Protein AF-A0A2S2PJC3-F1 (afdb_monomer_lite)

Organism: Schizaphis graminum (NCBI:txid13262)

InterPro domains:
  IPR001293 Zinc finger, TRAF-type [PF02176] (47-97)
  IPR001293 Zinc finger, TRAF-type [PS50145] (47-85)
  IPR013083 Zinc finger, RING/FYVE/PHD-type [G3DSA:3.30.40.10] (42-104)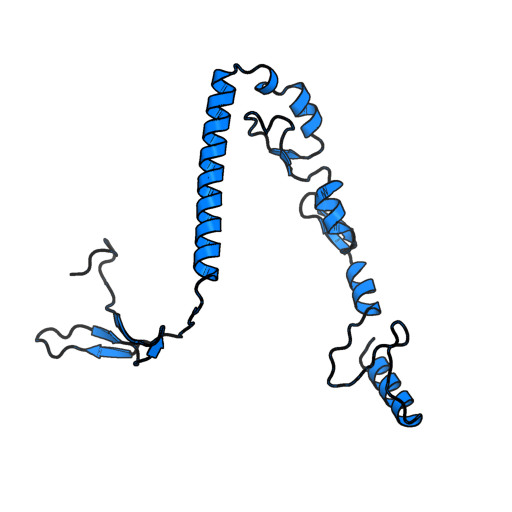
  IPR039338 Zinc finger TRAF-type-containing protein 1 [PTHR23059] (1-190)
  IPR060594 Zinc finger TRAF-type-containing protein 1, C-terminal domain [PF28124] (139-190)

Structure (mmCIF, N/CA/C/O backbone):
data_AF-A0A2S2PJC3-F1
#
_entry.id   AF-A0A2S2PJC3-F1
#
loop_
_atom_site.group_PDB
_atom_site.id
_atom_site.type_symbol
_atom_site.label_atom_id
_atom_site.label_alt_id
_atom_site.label_comp_id
_atom_site.label_asym_id
_atom_site.label_entity_id
_atom_site.label_seq_id
_atom_site.pdbx_PDB_ins_code
_atom_site.Cartn_x
_atom_site.Cartn_y
_atom_site.Cartn_z
_atom_site.occupancy
_atom_site.B_iso_or_equiv
_atom_site.auth_seq_id
_atom_site.auth_comp_id
_atom_site.auth_asym_id
_atom_site.auth_atom_id
_atom_site.pdbx_PDB_model_num
ATOM 1 N N . MET A 1 1 ? 23.950 -21.410 -7.018 1.00 67.88 1 MET A N 1
ATOM 2 C CA . MET A 1 1 ? 25.015 -21.964 -7.884 1.00 67.88 1 MET A CA 1
ATOM 3 C C . MET A 1 1 ? 25.939 -20.819 -8.247 1.00 67.88 1 MET A C 1
ATOM 5 O O . MET A 1 1 ? 25.459 -19.832 -8.789 1.00 67.88 1 MET A O 1
ATOM 9 N N . CYS A 1 2 ? 27.216 -20.896 -7.876 1.00 69.06 2 CYS A N 1
ATOM 10 C CA . CYS A 1 2 ? 28.196 -19.878 -8.258 1.00 69.06 2 CYS A CA 1
ATOM 11 C C . CYS A 1 2 ? 28.581 -20.015 -9.745 1.00 69.06 2 CYS A C 1
ATOM 13 O O . CYS A 1 2 ? 28.283 -21.034 -10.373 1.00 69.06 2 CYS A O 1
ATOM 15 N N . ALA A 1 3 ? 29.278 -19.015 -10.293 1.00 76.50 3 ALA A N 1
ATOM 16 C CA . ALA A 1 3 ? 29.714 -19.006 -11.693 1.00 76.50 3 ALA A CA 1
ATOM 17 C C . ALA A 1 3 ? 30.594 -20.218 -12.067 1.00 76.50 3 ALA A C 1
ATOM 19 O O . ALA A 1 3 ? 30.453 -20.758 -13.161 1.00 76.50 3 ALA A O 1
ATOM 20 N N . GLY A 1 4 ? 31.446 -20.687 -11.146 1.00 78.75 4 GLY A N 1
ATOM 21 C CA . GLY A 1 4 ? 32.280 -21.876 -11.351 1.00 78.75 4 GLY A CA 1
ATOM 22 C C . GLY A 1 4 ? 31.455 -23.159 -11.482 1.00 78.75 4 GLY A C 1
ATOM 23 O O . GLY A 1 4 ? 31.580 -23.871 -12.474 1.00 78.75 4 GLY A O 1
ATOM 24 N N . CYS A 1 5 ? 30.543 -23.422 -10.537 1.00 76.88 5 CYS A N 1
ATOM 25 C CA . CYS A 1 5 ? 29.642 -24.579 -10.610 1.00 76.88 5 CYS A CA 1
ATOM 26 C C . CYS A 1 5 ? 28.749 -24.541 -11.862 1.00 76.88 5 CYS A C 1
ATOM 28 O O . CYS A 1 5 ? 28.471 -25.585 -12.443 1.00 76.88 5 CYS A O 1
ATOM 30 N N . PHE A 1 6 ? 28.327 -23.346 -12.292 1.00 80.25 6 PHE A N 1
ATOM 31 C CA . PHE A 1 6 ? 27.556 -23.159 -13.522 1.00 80.25 6 PHE A CA 1
ATOM 32 C C . PHE A 1 6 ? 28.374 -23.520 -14.769 1.00 80.25 6 PHE A C 1
ATOM 34 O O . PHE A 1 6 ? 27.900 -24.273 -15.616 1.00 80.25 6 PHE A O 1
ATOM 41 N N . ALA A 1 7 ? 29.622 -23.051 -14.860 1.00 83.69 7 ALA A N 1
ATOM 42 C CA . ALA A 1 7 ? 30.514 -23.378 -15.970 1.00 83.69 7 ALA A CA 1
ATOM 43 C C . ALA A 1 7 ? 30.841 -24.879 -16.036 1.00 83.69 7 ALA A C 1
ATOM 45 O O . ALA A 1 7 ? 30.822 -25.453 -17.122 1.00 83.69 7 ALA A O 1
ATOM 46 N N . HIS A 1 8 ? 31.082 -25.522 -14.888 1.00 84.38 8 HIS A N 1
ATOM 47 C CA . HIS A 1 8 ? 31.310 -26.968 -14.823 1.00 84.38 8 HIS A CA 1
ATOM 48 C C . HIS A 1 8 ? 30.100 -27.771 -15.300 1.00 84.38 8 HIS A C 1
ATOM 50 O O . HIS A 1 8 ? 30.267 -28.705 -16.076 1.00 84.38 8 HIS A O 1
ATOM 56 N N . LEU A 1 9 ? 28.891 -27.389 -14.883 1.00 84.12 9 LEU A N 1
ATOM 57 C CA . LEU A 1 9 ? 27.666 -28.079 -15.279 1.00 84.12 9 LEU A CA 1
ATOM 58 C C . LEU A 1 9 ? 27.396 -27.949 -16.786 1.00 84.12 9 LEU A C 1
ATOM 60 O O . LEU A 1 9 ? 27.055 -28.933 -17.436 1.00 84.12 9 LEU A O 1
ATOM 64 N N . LEU A 1 10 ? 27.611 -26.760 -17.362 1.00 86.50 10 LEU A N 1
ATOM 65 C CA . LEU A 1 10 ? 27.523 -26.562 -18.813 1.00 86.50 10 LEU A CA 1
ATOM 66 C C . LEU A 1 10 ? 28.595 -27.354 -19.579 1.00 86.50 10 LEU A C 1
ATOM 68 O O . LEU A 1 10 ? 28.328 -27.855 -20.670 1.00 86.50 10 LEU A O 1
ATOM 72 N N . ALA A 1 11 ? 29.808 -27.455 -19.031 1.00 87.06 11 ALA A N 1
ATOM 73 C CA . ALA A 1 11 ? 30.896 -28.204 -19.650 1.00 87.06 11 ALA A CA 1
ATOM 74 C C . ALA A 1 11 ? 30.649 -29.722 -19.624 1.00 87.06 11 ALA A C 1
ATOM 76 O O . ALA A 1 11 ? 30.858 -30.368 -20.646 1.00 87.06 11 ALA A O 1
ATOM 77 N N . ASP A 1 12 ? 30.174 -30.282 -18.504 1.00 87.44 12 ASP A N 1
ATOM 78 C CA . ASP A 1 12 ? 29.858 -31.716 -18.388 1.00 87.44 12 ASP A CA 1
ATOM 79 C C . ASP A 1 12 ? 28.725 -32.120 -19.342 1.00 87.44 12 ASP A C 1
ATOM 81 O O . ASP A 1 12 ? 28.866 -33.093 -20.078 1.00 87.44 12 ASP A O 1
ATOM 85 N N . ALA A 1 13 ? 27.660 -31.317 -19.430 1.00 86.50 13 ALA A N 1
ATOM 86 C CA . ALA A 1 13 ? 26.574 -31.549 -20.384 1.00 86.50 13 ALA A CA 1
ATOM 87 C C . ALA A 1 13 ? 27.074 -31.541 -21.841 1.00 86.50 13 ALA A C 1
ATOM 89 O O . ALA A 1 13 ? 26.749 -32.431 -22.623 1.00 86.50 13 ALA A O 1
ATOM 90 N N . ARG A 1 14 ? 27.966 -30.600 -22.184 1.00 86.81 14 ARG A N 1
ATOM 91 C CA . ARG A 1 14 ? 28.590 -30.538 -23.514 1.00 86.81 14 ARG A CA 1
ATOM 92 C C . ARG A 1 14 ? 29.482 -31.745 -23.815 1.00 86.81 14 ARG A C 1
ATOM 94 O O . ARG A 1 14 ? 29.535 -32.169 -24.963 1.00 86.81 14 ARG A O 1
ATOM 101 N N . LEU A 1 15 ? 30.190 -32.287 -22.822 1.00 90.38 15 LEU A N 1
ATOM 102 C CA . LEU A 1 15 ? 30.996 -33.505 -22.989 1.00 90.38 15 LEU A CA 1
ATOM 103 C C . LEU A 1 15 ? 30.130 -34.753 -23.214 1.00 90.38 15 LEU A C 1
ATOM 105 O O . LEU A 1 15 ? 30.602 -35.708 -23.825 1.00 90.38 15 LEU A O 1
ATOM 109 N N . ARG A 1 16 ? 28.884 -34.741 -22.728 1.00 89.81 16 ARG A N 1
ATOM 110 C CA . ARG A 1 16 ? 27.904 -35.828 -22.874 1.00 89.81 16 ARG A CA 1
ATOM 111 C C . ARG A 1 16 ? 26.980 -35.672 -24.083 1.00 89.81 16 ARG A C 1
ATOM 113 O O . ARG A 1 16 ? 26.174 -36.561 -24.317 1.00 89.81 16 ARG A O 1
ATOM 120 N N . ASP A 1 17 ? 27.107 -34.576 -24.831 1.00 88.00 17 ASP A N 1
ATOM 121 C CA . ASP A 1 17 ? 26.184 -34.190 -25.908 1.00 88.00 17 ASP A CA 1
ATOM 122 C C . ASP A 1 17 ? 24.716 -34.085 -25.435 1.00 88.00 17 ASP A C 1
ATOM 124 O O . ASP A 1 17 ? 23.769 -34.407 -26.148 1.00 88.00 17 ASP A O 1
ATOM 128 N N . GLU A 1 18 ? 24.527 -33.628 -24.194 1.00 88.00 18 GLU A N 1
ATOM 129 C CA . GLU A 1 18 ? 23.224 -33.462 -23.548 1.00 88.00 18 GLU A CA 1
ATOM 130 C C . GLU A 1 18 ? 22.952 -31.990 -23.207 1.00 88.00 18 GLU A C 1
ATOM 132 O O . GLU A 1 18 ? 23.858 -31.156 -23.099 1.00 88.00 18 GLU A O 1
ATOM 137 N N . MET A 1 19 ? 21.677 -31.656 -22.988 1.00 83.12 19 MET A N 1
ATOM 138 C CA . MET A 1 19 ? 21.310 -30.361 -22.420 1.00 83.12 19 MET A CA 1
ATOM 139 C C . MET A 1 19 ? 21.607 -30.332 -20.920 1.00 83.12 19 MET A C 1
ATOM 141 O O . MET A 1 19 ? 21.246 -31.235 -20.165 1.00 83.12 19 MET A O 1
ATOM 145 N N . ALA A 1 20 ? 22.249 -29.256 -20.473 1.00 86.19 20 ALA A N 1
ATOM 146 C CA . ALA A 1 20 ? 22.489 -29.013 -19.060 1.00 86.19 20 ALA A CA 1
ATOM 147 C C . ALA A 1 20 ? 21.157 -28.845 -18.322 1.00 86.19 20 ALA A C 1
ATOM 149 O O . ALA A 1 20 ? 20.364 -27.980 -18.678 1.00 86.19 20 ALA A O 1
ATOM 150 N N . THR A 1 21 ? 20.930 -29.619 -17.262 1.00 84.00 21 THR A N 1
ATOM 151 C CA . THR A 1 21 ? 19.718 -29.519 -16.438 1.00 84.00 21 THR A CA 1
ATOM 152 C C . THR A 1 21 ? 20.062 -29.248 -14.979 1.00 84.00 21 THR A C 1
ATOM 154 O O . THR A 1 21 ? 21.130 -29.603 -14.476 1.00 84.00 21 THR A O 1
ATOM 157 N N . CYS A 1 22 ? 19.158 -28.579 -14.263 1.00 75.50 22 CYS A N 1
ATOM 158 C CA . CYS A 1 22 ? 19.323 -28.346 -12.834 1.00 75.50 22 CYS A CA 1
ATOM 159 C C . CYS A 1 22 ? 19.285 -29.675 -12.057 1.00 75.50 22 CYS A C 1
ATOM 161 O O . CYS A 1 22 ? 18.273 -30.371 -12.130 1.00 75.50 22 CYS A O 1
ATOM 163 N N . PRO A 1 23 ? 20.276 -29.993 -11.201 1.00 76.62 23 PRO A N 1
ATOM 164 C CA . PRO A 1 23 ? 20.268 -31.238 -10.427 1.00 76.62 23 PRO A CA 1
ATOM 165 C C . PRO A 1 23 ? 19.072 -31.366 -9.472 1.00 76.62 23 PRO A C 1
ATOM 167 O O . PRO A 1 23 ? 18.711 -32.470 -9.078 1.00 76.62 23 PRO A O 1
ATOM 170 N N . ASN A 1 24 ? 18.455 -30.240 -9.091 1.00 73.81 24 ASN A N 1
ATOM 171 C CA . ASN A 1 24 ? 17.352 -30.216 -8.134 1.00 73.81 24 ASN A CA 1
ATOM 172 C C . ASN A 1 24 ? 15.962 -30.195 -8.793 1.00 73.81 24 ASN A C 1
ATOM 174 O O . ASN A 1 24 ? 15.062 -30.875 -8.316 1.00 73.81 24 ASN A O 1
ATOM 178 N N . CYS A 1 25 ? 15.755 -29.410 -9.857 1.00 73.62 25 CYS A N 1
ATOM 179 C CA . CYS A 1 25 ? 14.439 -29.284 -10.510 1.00 73.62 25 CYS A CA 1
ATOM 180 C C . CYS A 1 25 ? 14.387 -29.802 -11.954 1.00 73.62 25 CYS A C 1
ATOM 182 O O . CYS A 1 25 ? 13.319 -29.766 -12.554 1.00 73.62 25 CYS A O 1
ATOM 184 N N . ARG A 1 26 ? 15.511 -30.278 -12.508 1.00 79.69 26 ARG A N 1
ATOM 185 C CA . ARG A 1 26 ? 15.659 -30.824 -13.871 1.00 79.69 26 ARG A CA 1
ATOM 186 C C . ARG A 1 26 ? 15.255 -29.891 -15.019 1.00 79.69 26 ARG A C 1
ATOM 188 O O . ARG A 1 26 ? 15.141 -30.339 -16.149 1.00 79.69 26 ARG A O 1
ATOM 195 N N . VAL A 1 27 ? 15.078 -28.600 -14.744 1.00 79.50 27 VAL A N 1
ATOM 196 C CA . VAL A 1 27 ? 14.842 -27.572 -15.767 1.00 79.50 27 VAL A CA 1
ATOM 197 C C . VAL A 1 27 ? 16.130 -27.303 -16.541 1.00 79.50 27 VAL A C 1
ATOM 199 O O . VAL A 1 27 ? 17.207 -27.283 -15.935 1.00 79.50 27 VAL A O 1
ATOM 202 N N . ASP A 1 28 ? 16.001 -27.062 -17.843 1.00 82.56 28 ASP A N 1
ATOM 203 C CA . ASP A 1 28 ? 17.108 -26.727 -18.735 1.00 82.56 28 ASP A CA 1
ATOM 204 C C . ASP A 1 28 ? 17.854 -25.466 -18.286 1.00 82.56 28 ASP A C 1
ATOM 206 O O . ASP A 1 28 ? 17.271 -24.462 -17.864 1.00 82.56 28 ASP A O 1
ATOM 210 N N . ILE A 1 29 ? 19.176 -25.527 -18.391 1.00 79.19 29 ILE A N 1
ATOM 211 C CA . ILE A 1 29 ? 20.108 -24.474 -18.028 1.00 79.19 29 ILE A CA 1
ATOM 212 C C . ILE A 1 29 ? 20.896 -24.082 -19.274 1.00 79.19 29 ILE A C 1
ATOM 214 O O . ILE A 1 29 ? 21.728 -24.842 -19.760 1.00 79.19 29 ILE A O 1
ATOM 218 N N . ALA A 1 30 ? 20.702 -22.855 -19.750 1.00 77.62 30 ALA A N 1
ATOM 219 C CA . ALA A 1 30 ? 21.539 -22.258 -20.785 1.00 77.62 30 ALA A CA 1
ATOM 220 C C . ALA A 1 30 ? 22.093 -20.896 -20.346 1.00 77.62 30 ALA A C 1
ATOM 222 O O . ALA A 1 30 ? 21.549 -20.224 -19.471 1.00 77.62 30 ALA A O 1
ATOM 223 N N . LYS A 1 31 ? 23.193 -20.468 -20.979 1.00 72.75 31 LYS A N 1
ATOM 224 C CA . LYS A 1 31 ? 23.878 -19.193 -20.682 1.00 72.75 31 LYS A CA 1
ATOM 225 C C . LYS A 1 31 ? 22.986 -17.963 -20.913 1.00 72.75 31 LYS A C 1
ATOM 227 O O . LYS A 1 31 ? 23.209 -16.922 -20.308 1.00 72.75 31 LYS A O 1
ATOM 232 N N . ASN A 1 32 ? 22.018 -18.084 -21.815 1.00 74.44 32 ASN A N 1
ATOM 233 C CA . ASN A 1 32 ? 21.101 -17.032 -22.255 1.00 74.44 32 ASN A CA 1
ATOM 234 C C . ASN A 1 32 ? 19.699 -17.130 -21.626 1.00 74.44 32 ASN A C 1
ATOM 236 O O . ASN A 1 32 ? 18.897 -16.221 -21.811 1.00 74.44 32 ASN A O 1
ATOM 240 N N . THR A 1 33 ? 19.396 -18.191 -20.879 1.00 69.50 33 THR A N 1
ATOM 241 C CA . THR A 1 33 ? 18.133 -18.337 -20.144 1.00 69.50 33 THR A CA 1
ATOM 242 C C . THR A 1 33 ? 18.350 -18.042 -18.669 1.00 69.50 33 THR A C 1
ATOM 244 O O . THR A 1 33 ? 19.220 -18.636 -18.034 1.00 69.50 33 THR A O 1
ATOM 247 N N . ALA A 1 34 ? 17.538 -17.151 -18.100 1.00 59.34 34 ALA A N 1
ATOM 248 C CA . ALA A 1 34 ? 17.539 -16.893 -16.667 1.00 59.34 34 ALA A CA 1
ATOM 249 C C . ALA A 1 34 ? 17.084 -18.153 -15.912 1.00 59.34 34 ALA A C 1
ATOM 251 O O . ALA A 1 34 ? 15.904 -18.493 -15.887 1.00 59.34 34 ALA A O 1
ATOM 252 N N . THR A 1 35 ? 18.023 -18.867 -15.296 1.00 65.75 35 THR A N 1
ATOM 253 C CA . THR A 1 35 ? 17.716 -20.060 -14.503 1.00 65.75 35 THR A CA 1
ATOM 254 C C . THR A 1 35 ? 17.504 -19.682 -13.048 1.00 65.75 35 THR A C 1
ATOM 256 O O . THR A 1 35 ? 18.424 -19.204 -12.378 1.00 65.75 35 THR A O 1
ATOM 259 N N . ARG A 1 36 ? 16.290 -19.928 -12.551 1.00 69.75 36 ARG A N 1
ATOM 260 C CA . ARG A 1 36 ? 15.904 -19.703 -11.158 1.00 69.75 36 ARG A CA 1
ATOM 261 C C . ARG A 1 36 ? 16.777 -20.540 -10.220 1.00 69.75 36 ARG A C 1
ATOM 263 O O . ARG A 1 36 ? 16.769 -21.770 -10.270 1.00 69.75 36 ARG A O 1
ATOM 270 N N . ASN A 1 37 ? 17.554 -19.887 -9.361 1.00 74.06 37 ASN A N 1
ATOM 271 C CA . ASN A 1 37 ? 18.501 -20.575 -8.494 1.00 74.06 37 ASN A CA 1
ATOM 272 C C . ASN A 1 37 ? 17.869 -20.926 -7.147 1.00 74.06 37 ASN A C 1
ATOM 274 O O . ASN A 1 37 ? 18.088 -20.231 -6.161 1.00 74.06 37 ASN A O 1
ATOM 278 N N . LEU A 1 38 ? 17.104 -22.019 -7.097 1.00 75.50 38 LEU A N 1
ATOM 279 C CA . LEU A 1 38 ? 16.330 -22.370 -5.901 1.00 75.50 38 LEU A CA 1
ATOM 280 C C . LEU A 1 38 ? 17.191 -22.532 -4.636 1.00 75.50 38 LEU A C 1
ATOM 282 O O . LEU A 1 38 ? 16.743 -22.194 -3.548 1.00 75.50 38 LEU A O 1
ATOM 286 N N . ALA A 1 39 ? 18.431 -23.013 -4.761 1.00 77.19 39 ALA A N 1
ATOM 287 C CA . ALA A 1 39 ? 19.349 -23.109 -3.625 1.00 77.19 39 ALA A CA 1
ATOM 288 C C . ALA A 1 39 ? 19.736 -21.725 -3.077 1.00 77.19 39 ALA A C 1
ATOM 290 O O . ALA A 1 39 ? 19.748 -21.526 -1.866 1.00 77.19 39 ALA A O 1
ATOM 291 N N . VAL A 1 40 ? 20.015 -20.762 -3.965 1.00 81.75 40 VAL A N 1
ATOM 292 C CA . VAL A 1 40 ? 20.291 -19.372 -3.565 1.00 81.75 40 VAL A CA 1
ATOM 293 C C . VAL A 1 40 ? 19.036 -18.729 -2.991 1.00 81.75 40 VAL A C 1
ATOM 295 O O . VAL A 1 40 ? 19.128 -18.076 -1.965 1.00 81.75 40 VAL A O 1
ATOM 298 N N . GLU A 1 41 ? 17.865 -18.943 -3.588 1.00 85.12 41 GLU A N 1
ATOM 299 C CA . GLU A 1 41 ? 16.609 -18.415 -3.047 1.00 85.12 41 GLU A CA 1
ATOM 300 C C . GLU A 1 41 ? 16.308 -18.950 -1.650 1.00 85.12 41 GLU A C 1
ATOM 302 O O . GLU A 1 41 ? 15.962 -18.164 -0.776 1.00 85.12 41 GLU A O 1
ATOM 307 N N . LYS A 1 42 ? 16.487 -20.258 -1.416 1.00 86.31 42 LYS A N 1
ATOM 308 C CA . LYS A 1 42 ? 16.318 -20.861 -0.088 1.00 86.31 42 LYS A CA 1
ATOM 309 C C . LYS A 1 42 ? 17.283 -20.249 0.925 1.00 86.31 42 LYS A C 1
ATOM 311 O O . LYS A 1 42 ? 16.827 -19.769 1.956 1.00 86.31 42 LYS A O 1
ATOM 316 N N . ALA A 1 43 ? 18.570 -20.165 0.588 1.00 87.69 43 ALA A N 1
ATOM 317 C CA . ALA A 1 43 ? 19.565 -19.539 1.457 1.00 87.69 43 ALA A CA 1
ATOM 318 C C . ALA A 1 43 ? 19.232 -18.064 1.743 1.00 87.69 43 ALA A C 1
ATOM 320 O O . ALA A 1 43 ? 19.269 -17.632 2.888 1.00 87.69 43 ALA A O 1
ATOM 321 N N . VAL A 1 44 ? 18.837 -17.295 0.721 1.00 89.69 44 VAL A N 1
ATOM 322 C CA . VAL A 1 44 ? 18.407 -15.896 0.876 1.00 89.69 44 VAL A CA 1
ATOM 323 C C . VAL A 1 44 ? 17.154 -15.792 1.745 1.00 89.69 44 VAL A C 1
ATOM 325 O O . VAL A 1 44 ? 17.028 -14.843 2.511 1.00 89.69 44 VAL A O 1
ATOM 328 N N . SER A 1 45 ? 16.236 -16.752 1.649 1.00 92.00 45 SER A N 1
ATOM 329 C CA . SER A 1 45 ? 15.002 -16.778 2.439 1.00 92.00 45 SER A CA 1
ATOM 330 C C . SER A 1 45 ? 15.238 -17.061 3.928 1.00 92.00 45 SER A C 1
ATOM 332 O O . SER A 1 45 ? 14.422 -16.662 4.756 1.00 92.00 45 SER A O 1
ATOM 334 N N . GLU A 1 46 ? 16.357 -17.705 4.262 1.00 93.25 46 GLU A N 1
ATOM 335 C CA . GLU A 1 46 ? 16.792 -17.996 5.633 1.00 93.25 46 GLU A CA 1
ATOM 336 C C . GLU A 1 46 ? 17.622 -16.861 6.246 1.00 93.25 46 GLU A C 1
ATOM 338 O O . GLU A 1 46 ? 17.845 -16.856 7.456 1.00 93.25 46 GLU A O 1
ATOM 343 N N . LEU A 1 47 ? 18.064 -15.886 5.439 1.00 94.00 47 LEU A N 1
ATOM 344 C CA . LEU A 1 47 ? 18.818 -14.744 5.948 1.00 94.00 47 LEU A CA 1
ATOM 345 C C . LEU A 1 47 ? 17.990 -13.962 6.977 1.00 94.00 47 LEU A C 1
ATOM 347 O O . LEU A 1 47 ? 16.780 -13.783 6.779 1.00 94.00 47 LEU A O 1
ATOM 351 N N . PRO A 1 48 ? 18.638 -13.460 8.041 1.00 95.31 48 PRO A N 1
ATOM 352 C CA . PRO A 1 48 ? 17.969 -12.642 9.035 1.00 95.31 48 PRO A CA 1
ATOM 353 C C . PRO A 1 48 ? 17.526 -11.307 8.429 1.00 95.31 48 PRO A C 1
ATOM 355 O O . PRO A 1 48 ? 18.151 -10.751 7.518 1.00 95.31 48 PRO A O 1
ATOM 358 N N . SER A 1 49 ? 16.405 -10.814 8.934 1.00 95.00 49 SER A N 1
ATOM 359 C CA . SER A 1 49 ? 15.874 -9.483 8.682 1.00 95.00 49 SER A CA 1
ATOM 360 C C . SER A 1 49 ? 15.130 -9.013 9.925 1.00 95.00 49 SER A C 1
ATOM 362 O O . SER A 1 49 ? 14.477 -9.804 10.607 1.00 95.00 49 SER A O 1
ATOM 364 N N . GLU A 1 50 ? 15.229 -7.726 10.223 1.00 96.62 50 GLU A N 1
ATOM 365 C CA . GLU A 1 50 ? 14.602 -7.136 11.401 1.00 96.62 50 GLU A CA 1
ATOM 366 C C . GLU A 1 50 ? 13.102 -6.917 11.184 1.00 96.62 50 GLU A C 1
ATOM 368 O O . GLU A 1 50 ? 12.666 -6.507 10.107 1.00 96.62 50 GLU A O 1
ATOM 373 N N . CYS A 1 51 ? 12.316 -7.184 12.225 1.00 96.12 51 CYS A N 1
ATOM 374 C CA . CYS A 1 51 ? 10.904 -6.828 12.285 1.00 96.12 51 CYS A CA 1
ATOM 375 C C . CYS A 1 51 ? 10.725 -5.329 12.498 1.00 96.12 51 CYS A C 1
ATOM 377 O O . CYS A 1 51 ? 11.251 -4.767 13.458 1.00 96.12 51 CYS A O 1
ATOM 379 N N . GLN A 1 52 ? 9.888 -4.705 11.667 1.00 94.62 52 GLN A N 1
ATOM 380 C CA . GLN A 1 52 ? 9.636 -3.261 11.720 1.00 94.62 52 GLN A CA 1
ATOM 381 C C . GLN A 1 52 ? 8.952 -2.777 13.014 1.00 94.62 52 GLN A C 1
ATOM 383 O O . GLN A 1 52 ? 8.947 -1.581 13.290 1.00 94.62 52 GLN A O 1
ATOM 388 N N . PHE A 1 53 ? 8.356 -3.684 13.800 1.00 94.62 53 PHE A N 1
ATOM 389 C CA . PHE A 1 53 ? 7.615 -3.335 15.019 1.00 94.62 53 PHE A CA 1
ATOM 390 C C . PHE A 1 53 ? 8.391 -3.630 16.304 1.00 94.62 53 PHE A C 1
ATOM 392 O O . PHE A 1 53 ? 8.391 -2.814 17.216 1.00 94.62 53 PHE A O 1
ATOM 399 N N . CYS A 1 54 ? 9.042 -4.796 16.397 1.00 94.38 54 CYS A N 1
ATOM 400 C CA . CYS A 1 54 ? 9.733 -5.226 17.619 1.00 94.38 54 CYS A CA 1
ATOM 401 C C . CYS A 1 54 ? 11.265 -5.209 17.513 1.00 94.38 54 CYS A C 1
ATOM 403 O O . CYS A 1 54 ? 11.928 -5.559 18.488 1.00 94.38 54 CYS A O 1
ATOM 405 N N . ALA A 1 55 ? 11.816 -4.859 16.342 1.00 94.75 55 ALA A N 1
ATOM 406 C CA . ALA A 1 55 ? 13.251 -4.810 16.041 1.00 94.75 55 ALA A CA 1
ATOM 407 C C . ALA A 1 55 ? 14.025 -6.122 16.303 1.00 94.75 55 ALA A C 1
ATOM 409 O O . ALA A 1 55 ? 15.249 -6.123 16.388 1.00 94.75 55 ALA A O 1
ATOM 410 N N . LYS A 1 56 ? 13.326 -7.258 16.437 1.00 95.25 56 LYS A N 1
ATOM 411 C CA . LYS A 1 56 ? 13.947 -8.587 16.554 1.00 95.25 56 LYS A CA 1
ATOM 412 C C . LYS A 1 56 ? 14.215 -9.171 15.171 1.00 95.25 56 LYS A C 1
ATOM 414 O O . LYS A 1 56 ? 13.445 -8.933 14.238 1.00 95.25 56 LYS A O 1
ATOM 419 N N . GLU A 1 57 ? 15.272 -9.965 15.059 1.00 96.88 57 GLU A N 1
ATOM 420 C CA . GLU A 1 57 ? 15.639 -10.645 13.818 1.00 96.88 57 GLU A CA 1
ATOM 421 C C . GLU A 1 57 ? 14.806 -11.910 13.591 1.00 96.88 57 GLU A C 1
ATOM 423 O O . GLU A 1 57 ? 14.655 -12.751 14.480 1.00 96.88 57 GLU A O 1
ATOM 428 N N . PHE A 1 58 ? 14.309 -12.066 12.365 1.00 95.62 58 PHE A N 1
ATOM 429 C CA . PHE A 1 58 ? 13.625 -13.266 11.895 1.00 95.62 58 PHE A CA 1
ATOM 430 C C . PHE A 1 58 ? 14.138 -13.668 10.510 1.00 95.62 58 PHE A C 1
ATOM 432 O O . PHE A 1 58 ? 14.513 -12.802 9.715 1.00 95.62 58 PHE A O 1
ATOM 439 N N . PRO A 1 59 ? 14.108 -14.966 10.166 1.00 96.19 59 PRO A N 1
ATOM 440 C CA . PRO A 1 59 ? 14.303 -15.409 8.791 1.00 96.19 59 PRO A CA 1
ATOM 441 C C . PRO A 1 59 ? 13.302 -14.729 7.850 1.00 96.19 59 PRO A C 1
ATOM 443 O O . PRO A 1 59 ? 12.099 -14.704 8.140 1.00 96.19 59 PRO A O 1
ATOM 446 N N . ARG A 1 60 ? 13.770 -14.210 6.709 1.00 94.69 60 ARG A N 1
ATOM 447 C CA . ARG A 1 60 ? 12.931 -13.479 5.735 1.00 94.69 60 ARG A CA 1
ATOM 448 C C . ARG A 1 60 ? 11.661 -14.227 5.332 1.00 94.69 60 ARG A C 1
ATOM 450 O O . ARG A 1 60 ? 10.614 -13.605 5.179 1.00 94.69 60 ARG A O 1
ATOM 457 N N . ASN A 1 61 ? 11.732 -15.547 5.181 1.00 93.94 61 ASN A N 1
ATOM 458 C CA . ASN A 1 61 ? 10.575 -16.384 4.845 1.00 93.94 61 ASN A CA 1
ATOM 459 C C . ASN A 1 61 ? 9.476 -16.407 5.926 1.00 93.94 61 ASN A C 1
ATOM 461 O O . ASN A 1 61 ? 8.316 -16.641 5.601 1.00 93.94 61 ASN A O 1
ATOM 465 N N . THR A 1 62 ? 9.818 -16.157 7.190 1.00 95.75 62 THR A N 1
ATOM 466 C CA . THR A 1 62 ? 8.874 -16.132 8.322 1.00 95.75 62 THR A CA 1
ATOM 467 C C . THR A 1 62 ? 8.520 -14.723 8.778 1.00 95.75 62 THR A C 1
ATOM 469 O O . THR A 1 62 ? 7.498 -14.541 9.440 1.00 95.75 62 THR A O 1
ATOM 472 N N . LEU A 1 63 ? 9.325 -13.723 8.406 1.00 95.75 63 LEU A N 1
ATOM 473 C CA . LEU A 1 63 ? 9.183 -12.351 8.882 1.00 95.75 63 LEU A CA 1
ATOM 474 C C . LEU A 1 63 ? 7.791 -11.776 8.592 1.00 95.75 63 LEU A C 1
ATOM 476 O O . LEU A 1 63 ? 7.153 -11.228 9.486 1.00 95.75 63 LEU A O 1
ATOM 480 N N . GLN A 1 64 ? 7.275 -11.979 7.378 1.00 94.12 64 GLN A N 1
ATOM 481 C CA . GLN A 1 64 ? 5.940 -11.501 7.009 1.00 94.12 64 GLN A CA 1
ATOM 482 C C . GLN A 1 64 ? 4.844 -12.106 7.901 1.00 94.12 64 GLN A C 1
ATOM 484 O O . GLN A 1 64 ? 3.943 -11.400 8.352 1.00 94.12 64 GLN A O 1
ATOM 489 N N . HIS A 1 65 ? 4.924 -13.409 8.182 1.00 95.56 65 HIS A N 1
ATOM 490 C CA . HIS A 1 65 ? 3.969 -14.075 9.065 1.00 95.56 65 HIS A CA 1
ATOM 491 C C . HIS A 1 65 ? 4.081 -13.549 10.501 1.00 95.56 65 HIS A C 1
ATOM 493 O O . HIS A 1 65 ? 3.063 -13.282 11.143 1.00 95.56 65 HIS A O 1
ATOM 499 N N . HIS A 1 66 ? 5.308 -13.338 10.985 1.00 96.00 66 HIS A N 1
ATOM 500 C CA . HIS A 1 66 ? 5.542 -12.730 12.288 1.00 96.00 66 HIS A CA 1
ATOM 501 C C . HIS A 1 66 ? 4.890 -11.345 12.388 1.00 96.00 66 HIS A C 1
ATOM 503 O O . HIS A 1 66 ? 4.078 -11.120 13.283 1.00 96.00 66 HIS A O 1
ATOM 509 N N . GLU A 1 67 ? 5.193 -10.441 11.458 1.00 95.00 67 GLU A N 1
ATOM 510 C CA . GLU A 1 67 ? 4.690 -9.064 11.454 1.00 95.00 67 GLU A CA 1
ATOM 511 C C . GLU A 1 67 ? 3.159 -8.982 11.401 1.00 95.00 67 GLU A C 1
ATOM 513 O O . GLU A 1 67 ? 2.557 -8.128 12.054 1.00 95.00 67 GLU A O 1
ATOM 518 N N . GLN A 1 68 ? 2.515 -9.890 10.664 1.00 93.50 68 GLN A N 1
ATOM 519 C CA . GLN A 1 68 ? 1.062 -9.885 10.494 1.00 93.50 68 GLN A CA 1
ATOM 520 C C . GLN A 1 68 ? 0.305 -10.543 11.655 1.00 93.50 68 GLN A C 1
ATOM 522 O O . GLN A 1 68 ? -0.771 -10.065 12.021 1.00 93.50 68 GLN A O 1
ATOM 527 N N . GLN A 1 69 ? 0.832 -11.636 12.215 1.00 93.12 69 GLN A N 1
ATOM 528 C CA . GLN A 1 69 ? 0.064 -12.529 13.096 1.00 93.12 69 GLN A CA 1
ATOM 529 C C . GLN A 1 69 ? 0.658 -12.676 14.502 1.00 93.12 69 GLN A C 1
ATOM 531 O O . GLN A 1 69 ? -0.094 -12.767 15.468 1.00 93.12 69 GLN A O 1
A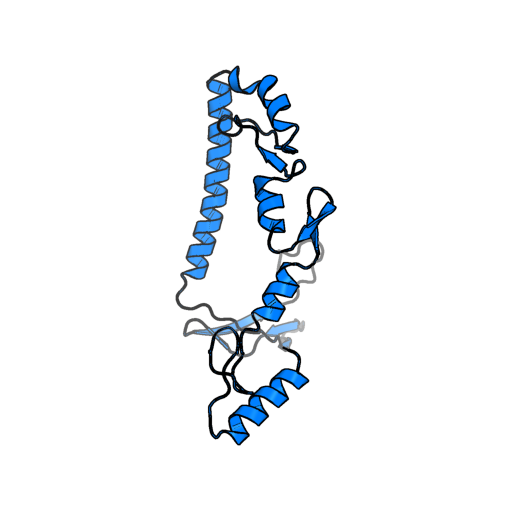TOM 536 N N . LEU A 1 70 ? 1.987 -12.705 14.640 1.00 94.75 70 LEU A N 1
ATOM 537 C CA . LEU A 1 70 ? 2.644 -13.139 15.885 1.00 94.75 70 LEU A CA 1
ATOM 538 C C . LEU A 1 70 ? 3.289 -11.999 16.678 1.00 94.75 70 LEU A C 1
ATOM 540 O O . LEU A 1 70 ? 3.553 -12.147 17.869 1.00 94.75 70 LEU A O 1
ATOM 544 N N . CYS A 1 71 ? 3.597 -10.878 16.032 1.00 94.75 71 CYS A N 1
ATOM 545 C CA . CYS A 1 71 ? 4.305 -9.779 16.665 1.00 94.75 71 CYS A CA 1
ATOM 546 C C . CYS A 1 71 ? 3.435 -9.099 17.732 1.00 94.75 71 CYS A C 1
ATOM 548 O O . CYS A 1 71 ? 2.348 -8.607 17.437 1.00 94.75 71 CYS A O 1
ATOM 550 N N . ALA A 1 72 ? 3.935 -9.038 18.970 1.00 93.94 72 ALA A N 1
ATOM 551 C CA . ALA A 1 72 ? 3.249 -8.389 20.091 1.00 93.94 72 ALA A CA 1
ATOM 552 C C . ALA A 1 72 ? 3.189 -6.856 19.955 1.00 93.94 72 ALA A C 1
ATOM 554 O O . ALA A 1 72 ? 2.246 -6.236 20.446 1.00 93.94 72 ALA A O 1
ATOM 555 N N . GLU A 1 73 ? 4.161 -6.272 19.250 1.00 94.44 73 GLU A N 1
ATOM 556 C CA . GLU A 1 73 ? 4.264 -4.830 18.987 1.00 94.44 73 GLU A CA 1
ATOM 557 C C . GLU A 1 73 ? 3.526 -4.402 17.711 1.00 94.44 73 GLU A C 1
ATOM 559 O O . GLU A 1 73 ? 3.473 -3.214 17.395 1.00 94.44 73 GLU A O 1
ATOM 564 N N . ARG A 1 74 ? 2.939 -5.341 16.947 1.00 94.75 74 ARG A N 1
ATOM 565 C CA . ARG A 1 74 ? 2.194 -4.958 15.740 1.00 94.75 74 ARG A CA 1
ATOM 566 C C . ARG A 1 74 ? 1.003 -4.073 16.131 1.00 94.75 74 ARG A C 1
ATOM 568 O O . ARG A 1 74 ? 0.284 -4.407 17.078 1.00 94.75 74 ARG A O 1
ATOM 575 N N . PRO A 1 75 ? 0.731 -2.998 15.380 1.00 94.00 75 PRO A N 1
ATOM 576 C CA . PRO A 1 75 ? -0.407 -2.137 15.643 1.00 94.00 75 PRO A CA 1
ATOM 577 C C . PRO A 1 75 ? -1.712 -2.825 15.231 1.00 94.00 75 PRO A C 1
ATOM 579 O O . PRO A 1 75 ? -1.939 -3.113 14.052 1.00 94.00 75 PRO A O 1
ATOM 582 N N . VAL A 1 76 ? -2.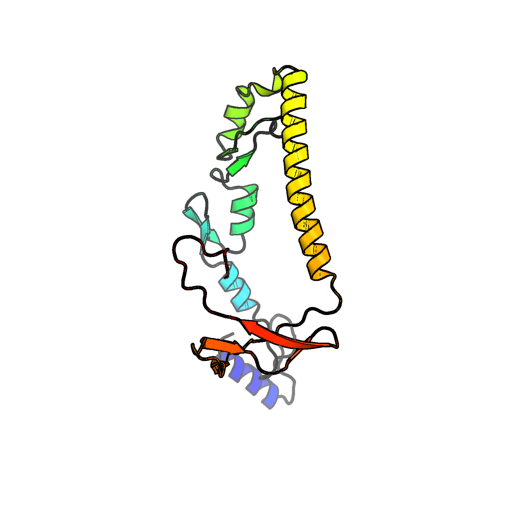606 -3.033 16.192 1.00 94.69 76 VAL A N 1
ATOM 583 C CA . VAL A 1 76 ? -3.937 -3.611 15.989 1.00 94.69 76 VAL A CA 1
ATOM 584 C C . VAL A 1 76 ? -5.022 -2.600 16.311 1.00 94.69 76 VAL A C 1
ATOM 586 O O . VAL A 1 76 ? -4.800 -1.640 17.043 1.00 94.69 76 VAL A O 1
ATOM 589 N N . LYS A 1 77 ? -6.203 -2.805 15.732 1.00 93.56 77 LYS A N 1
ATOM 590 C CA . LYS A 1 77 ? -7.408 -2.042 16.069 1.00 93.56 77 LYS A CA 1
ATOM 591 C C . LYS A 1 77 ? -8.172 -2.774 17.173 1.00 93.56 77 LYS A C 1
ATOM 593 O O . LYS A 1 77 ? -8.120 -4.000 17.234 1.00 93.56 77 LYS A O 1
ATOM 598 N N . CYS A 1 78 ? -8.916 -2.031 17.986 1.00 92.81 78 CYS A N 1
ATOM 599 C CA . CYS A 1 78 ? -9.850 -2.605 18.961 1.00 92.81 78 CYS A CA 1
ATOM 600 C C . CYS A 1 78 ? -10.907 -3.484 18.259 1.00 92.81 78 CYS A C 1
ATOM 602 O O . CYS A 1 78 ? -11.353 -3.142 17.155 1.00 92.81 78 CYS A O 1
ATOM 604 N N . GLY A 1 79 ? -11.372 -4.570 18.889 1.00 89.56 79 GLY A N 1
ATOM 605 C CA . GLY A 1 79 ? -12.493 -5.377 18.387 1.00 89.56 79 GLY A CA 1
ATOM 606 C C . GLY A 1 79 ? -13.776 -4.565 18.159 1.00 89.56 79 GLY A C 1
ATOM 607 O O . GLY A 1 79 ? -14.517 -4.813 17.206 1.00 89.56 79 GLY A O 1
ATOM 608 N N . TYR A 1 80 ? -13.974 -3.505 18.948 1.00 89.62 80 TYR A N 1
ATOM 609 C CA . TYR A 1 80 ? -15.060 -2.529 18.809 1.00 89.62 80 TYR A CA 1
ATOM 610 C C . TYR A 1 80 ? -14.759 -1.399 17.808 1.00 89.62 80 TYR A C 1
ATOM 612 O O . TYR A 1 80 ? -15.503 -0.422 17.720 1.00 89.62 80 TYR A O 1
ATOM 620 N N . SER A 1 81 ? -13.696 -1.506 17.006 1.00 89.06 81 SER A N 1
ATOM 621 C CA . SER A 1 81 ? -13.441 -0.557 15.908 1.00 89.06 81 SER A CA 1
ATOM 622 C C . SER A 1 81 ? -14.595 -0.509 14.908 1.00 89.06 81 SER A C 1
ATOM 624 O O . SER A 1 81 ? -14.881 0.550 14.366 1.00 89.06 81 SER A O 1
ATOM 626 N N . LYS A 1 82 ? -15.328 -1.618 14.744 1.00 84.38 82 LYS A N 1
ATOM 627 C CA . LYS A 1 82 ? -16.527 -1.696 13.896 1.00 84.38 82 LYS A CA 1
ATOM 628 C C . LYS A 1 82 ? -17.679 -0.801 14.356 1.00 84.38 82 LYS A C 1
ATOM 630 O O . LYS A 1 82 ? -18.570 -0.557 13.560 1.00 84.38 82 LYS A O 1
ATOM 635 N N . ILE A 1 83 ? -17.691 -0.359 15.615 1.00 84.56 83 ILE A N 1
ATOM 636 C CA . ILE A 1 83 ? -18.773 0.456 16.195 1.00 84.56 83 ILE A CA 1
ATOM 637 C C . ILE A 1 83 ? -18.335 1.880 16.546 1.00 84.56 83 ILE A C 1
ATOM 639 O O . ILE A 1 83 ? -19.089 2.609 17.180 1.00 84.56 83 ILE A O 1
ATOM 643 N N . GLY A 1 84 ? -17.114 2.286 16.191 1.00 84.31 84 GLY A N 1
ATOM 644 C CA . GLY A 1 84 ? -16.645 3.641 16.495 1.00 84.31 84 GLY A CA 1
ATOM 645 C C . GLY A 1 84 ? -15.273 3.736 17.126 1.00 84.31 84 GLY A C 1
ATOM 646 O O . GLY A 1 84 ? -14.727 4.833 17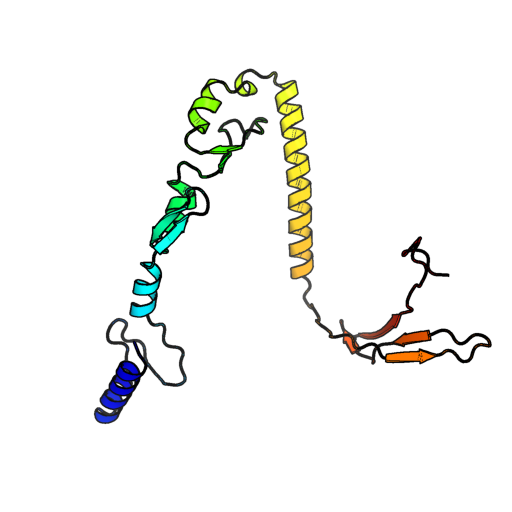.157 1.00 84.31 84 GLY A O 1
ATOM 647 N N . CYS A 1 85 ? -14.716 2.643 17.661 1.00 88.12 85 CYS A N 1
ATOM 648 C CA . CYS A 1 85 ? -13.529 2.764 18.501 1.00 88.12 85 CYS A CA 1
ATOM 649 C C . CYS A 1 85 ? -12.287 3.191 17.695 1.00 88.12 85 CYS A C 1
ATOM 651 O O . CYS A 1 85 ? -11.841 2.425 16.835 1.00 88.12 85 CYS A O 1
ATOM 653 N N . PRO A 1 86 ? -11.683 4.362 17.989 1.00 87.12 86 PRO A N 1
ATOM 654 C CA . PRO A 1 86 ? -10.511 4.852 17.266 1.00 87.12 86 PRO A CA 1
ATOM 655 C C . PRO A 1 86 ? -9.200 4.244 17.782 1.00 87.12 86 PRO A C 1
ATOM 657 O O . PRO A 1 86 ? -8.132 4.566 17.264 1.00 87.12 86 PRO A O 1
ATOM 660 N N . TRP A 1 87 ? -9.255 3.400 18.820 1.00 92.19 87 TRP A N 1
ATOM 661 C CA . TRP A 1 87 ? -8.061 2.866 19.458 1.00 92.19 87 TRP A CA 1
ATOM 662 C C . TRP A 1 87 ? -7.256 1.991 18.492 1.00 92.19 87 TRP A C 1
ATOM 664 O O . TRP A 1 87 ? -7.772 1.046 17.878 1.00 92.19 87 TRP A O 1
ATOM 674 N N . ARG A 1 88 ? -5.967 2.324 18.394 1.00 92.94 88 ARG A N 1
ATOM 675 C CA . ARG A 1 88 ? -4.949 1.578 17.667 1.00 92.94 88 ARG A CA 1
ATOM 676 C C . ARG A 1 88 ? -3.690 1.531 18.522 1.00 92.94 88 ARG A C 1
ATOM 678 O O . ARG A 1 88 ? -3.152 2.583 18.852 1.00 92.94 88 ARG A O 1
ATOM 685 N N . GLY A 1 89 ? -3.223 0.335 18.846 1.00 93.25 89 GLY A N 1
ATOM 686 C CA . GLY A 1 89 ? -2.073 0.147 19.728 1.00 93.25 89 GLY A CA 1
ATOM 687 C C . GLY A 1 89 ? -1.417 -1.220 19.552 1.00 93.25 89 GLY A C 1
ATOM 688 O O . GLY A 1 89 ? -1.826 -1.974 18.663 1.00 93.25 89 GLY A O 1
ATOM 689 N N . PRO A 1 90 ? -0.398 -1.541 20.362 1.00 94.12 90 PRO A N 1
ATOM 690 C CA . PRO A 1 90 ? 0.268 -2.839 20.340 1.00 94.12 90 PRO A CA 1
ATOM 691 C C . PRO A 1 90 ? -0.715 -3.999 20.544 1.00 94.12 90 PRO A C 1
ATOM 693 O O . PRO A 1 90 ? -1.677 -3.904 21.310 1.00 94.12 90 PRO A O 1
ATOM 696 N N . SER A 1 91 ? -0.467 -5.132 19.883 1.00 94.12 91 SER A N 1
ATOM 697 C CA . SER A 1 91 ? -1.347 -6.306 19.961 1.00 94.12 91 SER A CA 1
ATOM 698 C C . SER A 1 91 ? -1.524 -6.846 21.378 1.00 94.12 91 SER A C 1
ATOM 700 O O . SER A 1 91 ? -2.562 -7.445 21.652 1.00 94.12 91 SER A O 1
ATOM 702 N N . HIS A 1 92 ? -0.534 -6.686 22.255 1.00 91.88 92 HIS A N 1
ATOM 703 C CA . HIS A 1 92 ? -0.612 -7.186 23.626 1.00 91.88 92 HIS A CA 1
ATOM 704 C C . HIS A 1 92 ? -1.520 -6.328 24.526 1.00 91.88 92 HIS A C 1
ATOM 706 O O . HIS A 1 92 ? -2.198 -6.873 25.393 1.00 91.88 92 HIS A O 1
ATOM 712 N N . GLU A 1 93 ? -1.620 -5.021 24.268 1.00 93.50 93 GLU A N 1
ATOM 713 C CA . GLU A 1 93 ? -2.482 -4.096 25.022 1.00 93.50 93 GLU A CA 1
ATOM 714 C C . GLU A 1 93 ? -3.955 -4.164 24.586 1.00 93.50 93 GLU A C 1
ATOM 716 O O . GLU A 1 93 ? -4.852 -3.721 25.303 1.00 93.50 93 GLU A O 1
ATOM 721 N N . ALA A 1 94 ? -4.238 -4.746 23.417 1.00 93.25 94 ALA A N 1
ATOM 722 C CA . ALA A 1 94 ? -5.582 -4.771 22.840 1.00 93.25 94 ALA A CA 1
ATOM 723 C C . ALA A 1 94 ? -6.622 -5.438 23.744 1.00 93.25 94 ALA A C 1
ATOM 725 O O . ALA A 1 94 ? -7.720 -4.911 23.908 1.00 93.25 94 ALA A O 1
ATOM 726 N N . SER A 1 95 ? -6.269 -6.560 24.378 1.00 91.25 95 SER A N 1
ATOM 727 C CA . SER A 1 95 ? -7.186 -7.260 25.284 1.00 91.25 95 SER A CA 1
ATOM 728 C C . SER A 1 95 ? -7.454 -6.468 26.565 1.00 91.25 95 SER A C 1
ATOM 730 O O . SER A 1 95 ? -8.554 -6.534 27.117 1.00 91.25 95 SER A O 1
ATOM 732 N N . GLU A 1 96 ? -6.469 -5.711 27.049 1.00 92.62 96 GLU A N 1
ATOM 733 C CA . GLU A 1 96 ? -6.649 -4.842 28.211 1.00 92.62 96 GLU A CA 1
ATOM 734 C C . GLU A 1 96 ? -7.557 -3.667 27.861 1.00 92.62 96 GLU A C 1
ATOM 736 O O . GLU A 1 96 ? -8.525 -3.412 28.580 1.00 92.62 96 GLU A O 1
ATOM 741 N N . HIS A 1 97 ? -7.325 -3.033 26.708 1.00 93.19 97 HIS A N 1
ATOM 742 C CA . HIS A 1 97 ? -8.191 -1.981 26.192 1.00 93.19 97 HIS A CA 1
ATOM 743 C C . HIS A 1 97 ? -9.637 -2.461 26.002 1.00 93.19 97 HIS A C 1
ATOM 745 O O . HIS A 1 97 ? -10.567 -1.770 26.408 1.00 93.19 97 HIS A O 1
ATOM 751 N N . GLU A 1 98 ? -9.857 -3.642 25.420 1.00 91.25 98 GLU A N 1
ATOM 752 C CA . GLU A 1 98 ? -11.20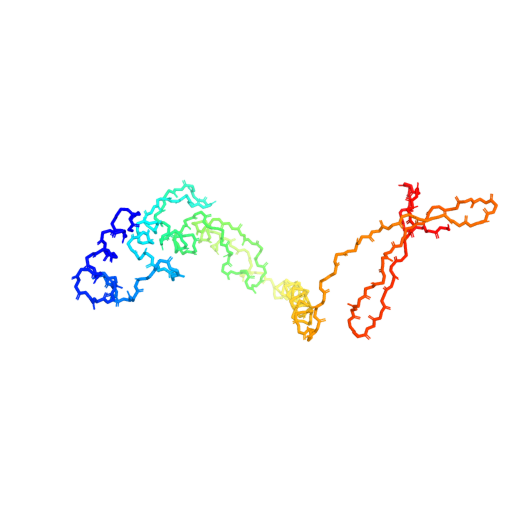4 -4.169 25.157 1.00 91.25 98 GLU A CA 1
ATOM 753 C C . GLU A 1 98 ? -12.054 -4.328 26.424 1.00 91.25 98 GLU A C 1
ATOM 755 O O . GLU A 1 98 ? -13.266 -4.120 26.368 1.00 91.25 98 GLU A O 1
ATOM 760 N N . LYS A 1 99 ? -11.435 -4.627 27.573 1.00 90.25 99 LYS A N 1
ATOM 761 C CA . LYS A 1 99 ? -12.130 -4.738 28.869 1.00 90.25 99 LYS A CA 1
ATOM 762 C C . LYS A 1 99 ? -12.586 -3.389 29.421 1.00 90.25 99 LYS A C 1
ATOM 764 O O . LYS A 1 99 ? -13.578 -3.336 30.140 1.00 90.25 99 LYS A O 1
ATOM 769 N N . VAL A 1 100 ? -11.858 -2.318 29.108 1.00 91.38 100 VAL A N 1
ATOM 770 C CA . VAL A 1 100 ? -12.141 -0.948 29.572 1.00 91.38 100 VAL A CA 1
ATOM 771 C C . VAL A 1 100 ? -12.743 -0.070 28.475 1.00 91.38 100 VAL A C 1
ATOM 773 O O . VAL A 1 100 ? -12.931 1.131 28.669 1.00 91.38 100 VAL A O 1
ATOM 776 N N . CYS A 1 101 ? -13.033 -0.648 27.308 1.00 90.19 101 CYS A N 1
ATOM 777 C CA . CYS A 1 101 ? -13.518 0.096 26.161 1.00 90.19 101 CYS A CA 1
ATOM 778 C C . CYS A 1 101 ? -14.900 0.691 26.485 1.00 90.19 101 CYS A C 1
ATOM 780 O O . CYS A 1 101 ? -15.791 -0.053 26.896 1.00 90.19 101 CYS A O 1
ATOM 782 N N . PRO A 1 102 ? -15.119 2.003 26.281 1.00 86.50 102 PRO A N 1
ATOM 783 C CA . PRO A 1 102 ? -16.415 2.629 26.542 1.00 86.50 102 PRO A CA 1
ATOM 784 C C . PRO A 1 102 ? -17.419 2.395 25.404 1.00 86.50 102 PRO A C 1
ATOM 786 O O . PRO A 1 102 ? -18.620 2.520 25.607 1.00 86.50 102 PRO A O 1
ATOM 789 N N . HIS A 1 103 ? -16.960 2.043 24.197 1.00 84.50 103 HIS A N 1
ATOM 790 C CA . HIS A 1 103 ? -17.827 1.916 23.019 1.00 84.50 103 HIS A CA 1
ATOM 791 C C . HIS A 1 103 ? -18.955 0.873 23.145 1.00 84.50 103 HIS A C 1
ATOM 793 O O . HIS A 1 103 ? -20.057 1.165 22.687 1.00 84.50 103 HIS A O 1
ATOM 799 N N . PRO A 1 104 ? -18.778 -0.290 23.797 1.00 84.12 104 PRO A N 1
ATOM 800 C CA . PRO A 1 104 ? -19.875 -1.233 24.026 1.00 84.12 104 PRO A CA 1
ATOM 801 C C . PRO A 1 104 ? -21.041 -0.659 24.839 1.00 84.12 104 PRO A C 1
ATOM 803 O O . PRO A 1 104 ? -22.170 -1.111 24.677 1.00 84.12 104 PRO A O 1
ATOM 806 N N . SER A 1 105 ? -20.784 0.320 25.710 1.00 82.94 105 SER A N 1
ATOM 807 C CA . SER A 1 105 ? -21.797 0.974 26.546 1.00 82.94 105 SER A CA 1
ATOM 808 C C . SER A 1 105 ? -22.244 2.337 26.005 1.00 82.94 105 SER A C 1
ATOM 810 O O . SER A 1 105 ? -23.047 3.012 26.651 1.00 82.94 105 SER A O 1
ATOM 812 N N . THR A 1 106 ? -21.761 2.752 24.825 1.00 81.31 106 THR A N 1
ATOM 813 C CA . THR A 1 106 ? -22.195 4.010 24.196 1.00 81.31 106 THR A CA 1
ATOM 814 C C . THR A 1 106 ? -23.633 3.936 23.691 1.00 81.31 106 THR A C 1
ATOM 816 O O . THR A 1 106 ? -24.165 2.866 23.388 1.00 81.31 106 THR A O 1
ATOM 819 N N . THR A 1 107 ? -24.290 5.095 23.612 1.00 83.81 107 THR A N 1
ATOM 820 C CA . THR A 1 107 ? -25.669 5.155 23.129 1.00 83.81 107 THR A CA 1
ATOM 821 C C . THR A 1 107 ? -25.725 4.893 21.625 1.00 83.81 107 THR A C 1
ATOM 823 O O . THR A 1 107 ? -24.815 5.257 20.881 1.00 83.81 107 THR A O 1
ATOM 826 N N . GLY A 1 108 ? -26.828 4.311 21.144 1.00 79.62 108 GLY A N 1
ATOM 827 C CA . GLY A 1 108 ? -26.992 4.027 19.713 1.00 79.62 108 GLY A CA 1
ATOM 828 C C . GLY A 1 108 ? -26.873 5.268 18.814 1.00 79.62 108 GLY A C 1
ATOM 829 O O . GLY A 1 108 ? -26.451 5.151 17.668 1.00 79.62 108 GLY A O 1
ATOM 830 N N . LYS A 1 109 ? -27.175 6.465 19.339 1.00 81.50 109 LYS A N 1
ATOM 831 C CA . LYS A 1 109 ? -27.011 7.736 18.618 1.00 81.50 109 LYS A CA 1
ATOM 832 C C . LYS A 1 109 ? -25.537 8.073 18.366 1.00 81.50 109 LYS A C 1
ATOM 834 O O . LYS A 1 109 ? -25.191 8.514 17.269 1.00 81.50 109 LYS A O 1
ATOM 839 N N . ASP A 1 110 ? -24.680 7.847 19.358 1.00 80.94 110 ASP A N 1
ATOM 840 C CA . ASP A 1 110 ? -23.241 8.100 19.244 1.00 80.94 110 ASP A CA 1
ATOM 841 C C . ASP A 1 110 ? -22.585 7.074 18.312 1.00 80.94 110 ASP A C 1
ATOM 843 O O . ASP A 1 110 ? -21.765 7.438 17.471 1.00 80.94 110 ASP A O 1
ATOM 847 N N . VAL A 1 111 ? -23.017 5.808 18.390 1.00 84.31 111 VAL A N 1
ATOM 848 C CA . VAL A 1 111 ? -22.576 4.746 17.470 1.00 84.31 111 VAL A CA 1
ATOM 849 C C . VAL A 1 111 ? -22.963 5.077 16.031 1.00 84.31 111 VAL A C 1
ATOM 851 O O . VAL A 1 111 ? -22.105 5.013 15.158 1.00 84.31 111 VAL A O 1
ATOM 854 N N . MET A 1 112 ? -24.210 5.487 15.770 1.00 85.50 112 MET A N 1
ATOM 855 C CA . MET A 1 112 ? -24.630 5.865 14.414 1.00 85.50 112 MET A CA 1
ATOM 856 C C . MET A 1 112 ? -23.828 7.041 13.869 1.00 85.50 112 MET A C 1
ATOM 858 O O . MET A 1 112 ? -23.351 6.976 12.743 1.00 85.50 112 MET A O 1
ATOM 862 N N . SER A 1 113 ? -23.589 8.066 14.690 1.00 84.50 113 SER A N 1
ATOM 863 C CA . SER A 1 113 ? -22.770 9.213 14.280 1.00 84.50 113 SER A CA 1
ATOM 864 C C . SER A 1 113 ? -21.335 8.790 13.927 1.00 84.50 113 SER A C 1
ATOM 866 O O . SER A 1 113 ? -20.751 9.290 12.967 1.00 84.50 113 SE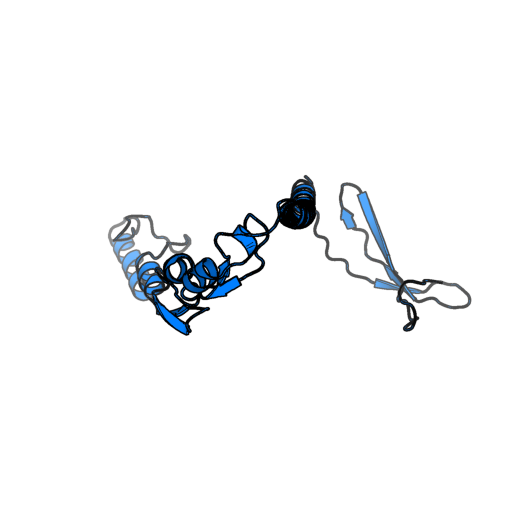R A O 1
ATOM 868 N N . ALA A 1 114 ? -20.759 7.846 14.680 1.00 83.75 114 ALA A N 1
ATOM 869 C CA . ALA A 1 114 ? -19.434 7.302 14.399 1.00 83.75 114 ALA A CA 1
ATOM 870 C C . ALA A 1 114 ? -19.409 6.418 13.139 1.00 83.75 114 ALA A C 1
ATOM 872 O O . ALA A 1 114 ? -18.434 6.460 12.388 1.00 83.75 114 ALA A O 1
ATOM 873 N N . LEU A 1 115 ? -20.465 5.639 12.896 1.00 85.31 115 LEU A N 1
ATOM 874 C CA . LEU A 1 115 ? -20.616 4.816 11.695 1.00 85.31 115 LEU A CA 1
ATOM 875 C C . LEU A 1 115 ? -20.782 5.673 10.438 1.00 85.31 115 LEU A C 1
ATOM 877 O O . LEU A 1 115 ? -20.106 5.402 9.452 1.00 85.31 115 LEU A O 1
ATOM 881 N N . ASP A 1 116 ? -21.590 6.734 10.488 1.00 87.94 116 ASP A N 1
ATOM 882 C CA . ASP A 1 116 ? -21.771 7.660 9.364 1.00 87.94 116 ASP A CA 1
ATOM 883 C C . ASP A 1 116 ? -20.439 8.319 8.973 1.00 87.94 116 ASP A C 1
ATOM 885 O O . ASP A 1 116 ? -20.094 8.405 7.795 1.00 87.94 116 ASP A O 1
ATOM 889 N N . ALA A 1 117 ? -19.634 8.722 9.962 1.00 87.25 117 ALA A N 1
ATOM 890 C CA . ALA A 1 117 ? -18.299 9.267 9.717 1.00 87.25 117 ALA A CA 1
ATOM 891 C C . ALA A 1 117 ? -17.328 8.228 9.119 1.00 87.25 117 ALA A C 1
ATOM 893 O O . ALA A 1 117 ? -16.445 8.586 8.336 1.00 87.25 117 ALA A O 1
ATOM 894 N N . MET A 1 118 ? -17.457 6.946 9.483 1.00 86.25 118 MET A N 1
ATOM 895 C CA . MET A 1 118 ? -16.676 5.874 8.857 1.00 86.25 118 MET A CA 1
ATOM 896 C C . MET A 1 118 ? -17.118 5.596 7.428 1.00 86.25 118 MET A C 1
ATOM 898 O O . MET A 1 118 ? -16.256 5.406 6.573 1.00 86.25 118 MET A O 1
ATOM 902 N N . ASP A 1 119 ? -18.425 5.586 7.166 1.00 90.12 119 ASP A N 1
ATOM 903 C CA . ASP A 1 119 ? -18.958 5.375 5.823 1.00 90.12 119 ASP A CA 1
ATOM 904 C C . ASP A 1 119 ? -18.521 6.505 4.888 1.00 90.12 119 ASP A C 1
ATOM 906 O O . ASP A 1 119 ? -18.003 6.231 3.813 1.00 90.12 119 ASP A O 1
ATOM 910 N N . GLN A 1 120 ? -18.579 7.766 5.333 1.00 91.06 120 GLN A N 1
ATOM 911 C CA . GLN A 1 120 ? -18.067 8.903 4.557 1.00 91.06 120 GLN A CA 1
ATOM 912 C C . GLN A 1 120 ? -16.596 8.729 4.162 1.00 91.06 120 GLN A C 1
ATOM 914 O O . GLN A 1 120 ? -16.261 8.847 2.986 1.00 91.06 120 GLN A O 1
ATOM 919 N N . LYS A 1 121 ? -15.725 8.368 5.114 1.00 89.00 121 LYS A N 1
ATOM 920 C CA . LYS A 1 121 ? -14.308 8.094 4.817 1.00 89.00 121 LYS A CA 1
ATOM 921 C C . LYS A 1 121 ? -14.131 6.926 3.852 1.00 89.00 121 LYS A C 1
ATOM 923 O O . LYS A 1 121 ? -13.282 6.982 2.968 1.00 89.00 121 LYS A O 1
ATOM 928 N N . PHE A 1 122 ? -14.928 5.873 4.011 1.00 89.44 122 PHE A N 1
ATOM 929 C CA . PHE A 1 122 ? -14.893 4.729 3.109 1.00 89.44 122 PHE A CA 1
ATOM 930 C C . PHE A 1 122 ? -15.329 5.113 1.689 1.00 89.44 122 PHE A C 1
ATOM 932 O O . PHE A 1 122 ? -14.707 4.670 0.727 1.00 89.44 122 PHE A O 1
ATOM 939 N N . GLN A 1 123 ? -16.346 5.967 1.536 1.00 93.00 123 GLN A N 1
ATOM 940 C CA . GLN A 1 123 ? -16.750 6.489 0.229 1.00 93.00 123 GLN A CA 1
ATOM 941 C C . GLN A 1 123 ? -15.651 7.351 -0.401 1.00 93.00 123 GLN A C 1
ATOM 943 O O . GLN A 1 123 ? -15.387 7.207 -1.590 1.00 93.00 123 GLN A O 1
ATOM 948 N N . GLU A 1 124 ? -14.971 8.202 0.371 1.00 92.88 124 GLU A N 1
ATOM 949 C CA . GLU A 1 124 ? -13.833 8.994 -0.121 1.00 92.88 124 GLU A CA 1
ATOM 950 C C . GLU A 1 124 ? -12.687 8.102 -0.625 1.00 92.88 124 GLU A C 1
ATOM 952 O O . GLU A 1 124 ? -12.185 8.300 -1.734 1.00 92.88 124 GLU A O 1
ATOM 957 N N . GLU A 1 125 ? -12.302 7.080 0.149 1.00 92.94 125 GLU A N 1
ATOM 958 C CA . GLU A 1 125 ? -11.285 6.104 -0.268 1.00 92.94 125 GLU A CA 1
ATOM 959 C C . GLU A 1 125 ? -11.733 5.314 -1.501 1.00 92.94 125 GLU A C 1
ATOM 961 O O . GLU A 1 125 ? -10.953 5.106 -2.431 1.00 92.94 125 GLU A O 1
ATOM 966 N N . LYS A 1 126 ? -13.001 4.900 -1.549 1.00 94.31 126 LYS A N 1
ATOM 967 C CA . LYS A 1 126 ? -13.560 4.194 -2.701 1.00 94.31 126 LYS A CA 1
ATOM 968 C C . LYS A 1 126 ? -13.506 5.054 -3.962 1.00 94.31 126 LYS A C 1
ATOM 970 O O . LYS A 1 126 ? -13.057 4.562 -4.990 1.00 94.31 126 LYS A O 1
ATOM 975 N N . LEU A 1 127 ? -13.880 6.332 -3.880 1.00 94.19 127 LEU A N 1
ATOM 976 C CA . LEU A 1 127 ? -13.804 7.267 -5.006 1.00 94.19 127 LEU A CA 1
ATOM 977 C C . LEU A 1 127 ? -12.370 7.420 -5.530 1.00 94.19 127 LEU A C 1
ATOM 979 O O . LEU A 1 127 ? -12.168 7.497 -6.742 1.00 94.19 127 LEU A O 1
ATOM 983 N N . LEU A 1 128 ? -11.369 7.429 -4.643 1.00 92.81 128 LEU A N 1
ATOM 984 C CA . LEU A 1 128 ? -9.959 7.427 -5.043 1.00 92.81 128 LEU A CA 1
ATOM 985 C C . LEU A 1 128 ? -9.621 6.173 -5.860 1.00 92.81 128 LEU A C 1
ATOM 987 O O . LEU A 1 128 ? -9.027 6.285 -6.932 1.00 92.81 128 LEU A O 1
ATOM 991 N N . TYR A 1 129 ? -9.995 4.989 -5.367 1.00 91.75 129 TYR A N 1
ATOM 992 C CA . TYR A 1 129 ? -9.737 3.737 -6.077 1.00 91.75 129 TYR A CA 1
ATOM 993 C C . TYR A 1 129 ? -10.484 3.666 -7.405 1.00 91.75 129 TYR A C 1
ATOM 995 O O . TYR A 1 129 ? -9.863 3.317 -8.405 1.00 91.75 129 TYR A O 1
ATOM 1003 N N . ASP A 1 130 ? -11.760 4.047 -7.435 1.00 92.44 130 ASP A N 1
ATOM 1004 C CA . ASP A 1 130 ? -12.566 4.109 -8.656 1.00 92.44 130 ASP A CA 1
ATOM 1005 C C . ASP A 1 130 ? -11.897 5.039 -9.684 1.00 92.44 130 ASP A C 1
ATOM 1007 O O . ASP A 1 130 ? -11.688 4.644 -10.825 1.00 92.44 130 ASP A O 1
ATOM 1011 N N . THR A 1 131 ? -11.404 6.207 -9.256 1.00 91.38 131 THR A N 1
ATOM 1012 C CA . THR A 1 131 ? -10.652 7.132 -10.125 1.00 91.38 131 THR A CA 1
ATOM 1013 C C . THR A 1 131 ? -9.363 6.506 -10.667 1.00 91.38 131 THR A C 1
ATOM 1015 O O . THR A 1 131 ? -9.022 6.687 -11.836 1.00 91.38 131 THR A O 1
ATOM 1018 N N . ILE A 1 132 ? -8.616 5.771 -9.836 1.00 88.56 132 ILE A N 1
ATOM 1019 C CA . ILE A 1 132 ? -7.398 5.069 -10.270 1.00 88.56 132 ILE A CA 1
ATOM 1020 C C . ILE A 1 132 ? -7.749 3.974 -11.282 1.00 88.56 132 ILE A C 1
ATOM 1022 O O . ILE A 1 132 ? -7.067 3.845 -12.298 1.00 88.56 132 ILE A O 1
ATOM 1026 N N . PHE A 1 133 ? -8.802 3.196 -11.029 1.00 86.75 133 PHE A N 1
ATOM 1027 C CA . PHE A 1 133 ? -9.270 2.172 -11.958 1.00 86.75 133 PHE A CA 1
ATOM 1028 C C . PHE A 1 133 ? -9.717 2.781 -13.280 1.00 86.75 133 PHE A C 1
ATOM 1030 O O . PHE A 1 133 ? -9.292 2.292 -14.323 1.00 86.75 133 PHE A O 1
ATOM 1037 N N . ASP A 1 134 ? -10.464 3.881 -13.248 1.00 87.00 134 ASP A N 1
ATOM 1038 C CA . ASP A 1 134 ? -10.862 4.622 -14.440 1.00 87.00 134 ASP A CA 1
ATOM 1039 C C . ASP A 1 134 ? -9.632 5.103 -15.222 1.00 87.00 134 ASP A C 1
ATOM 1041 O O . ASP A 1 134 ? -9.526 4.852 -16.423 1.00 87.00 134 ASP A O 1
ATOM 1045 N N . LEU A 1 135 ? -8.639 5.691 -14.542 1.00 83.38 135 LEU A N 1
ATOM 1046 C CA . LEU A 1 135 ? -7.382 6.127 -15.159 1.00 83.38 135 LEU A CA 1
ATOM 1047 C C . LEU A 1 135 ? -6.608 4.975 -15.814 1.00 83.38 135 LEU A C 1
ATOM 1049 O O . LEU A 1 135 ? -6.066 5.132 -16.908 1.00 83.38 135 LEU A O 1
ATOM 1053 N N . MET A 1 136 ? -6.548 3.818 -15.158 1.00 78.56 136 MET A N 1
ATOM 1054 C CA . MET A 1 136 ? -5.888 2.628 -15.701 1.00 78.56 136 MET A CA 1
ATOM 1055 C C . MET A 1 136 ? -6.716 1.935 -16.788 1.00 78.56 136 MET A C 1
ATOM 1057 O O . MET A 1 136 ? -6.156 1.201 -17.599 1.00 78.56 136 MET A O 1
ATOM 1061 N N . SER A 1 137 ? -8.032 2.156 -16.812 1.00 79.94 137 SER A N 1
ATOM 1062 C CA . SER A 1 137 ? -8.943 1.608 -17.821 1.00 79.94 137 SER A CA 1
ATOM 1063 C C . SER A 1 137 ? -8.891 2.367 -19.147 1.00 79.94 137 SER A C 1
ATOM 1065 O O . SER A 1 137 ? -9.409 1.875 -20.151 1.00 79.94 137 SER A O 1
ATOM 1067 N N . PHE A 1 138 ? -8.243 3.540 -19.186 1.00 76.25 138 PHE A N 1
ATOM 1068 C CA . PHE A 1 138 ? -8.020 4.247 -20.439 1.00 76.25 138 PHE A CA 1
ATOM 1069 C C . PHE A 1 138 ? -7.189 3.382 -21.391 1.00 76.25 138 PHE A C 1
ATOM 1071 O O . PHE A 1 138 ? -6.005 3.130 -21.184 1.00 76.25 138 PHE A O 1
ATOM 1078 N N . GLU A 1 139 ? -7.820 2.989 -22.496 1.00 69.12 139 GLU A N 1
ATOM 1079 C CA . GLU A 1 139 ? -7.271 2.105 -23.531 1.00 69.12 139 GLU A CA 1
ATOM 1080 C C . GLU A 1 139 ? -5.963 2.630 -24.159 1.00 69.12 139 GLU A C 1
ATOM 1082 O O . GLU A 1 139 ? -5.198 1.878 -24.761 1.00 69.12 139 GLU A O 1
ATOM 1087 N N . LYS A 1 140 ? -5.684 3.935 -24.030 1.00 71.31 140 LYS A N 1
ATOM 1088 C CA . LYS A 1 140 ? -4.509 4.592 -24.616 1.00 71.31 140 LYS A CA 1
ATOM 1089 C C . LYS A 1 140 ? -3.859 5.556 -23.632 1.00 71.31 140 LYS A C 1
ATOM 1091 O O . LYS A 1 140 ? -4.112 6.751 -23.686 1.00 71.31 140 LYS A O 1
ATOM 1096 N N . ILE A 1 141 ? -2.973 5.064 -22.774 1.00 73.25 141 ILE A N 1
ATOM 1097 C CA . ILE A 1 141 ? -2.066 5.923 -22.000 1.00 73.25 141 ILE A CA 1
ATOM 1098 C C . ILE A 1 141 ? -0.814 6.187 -22.849 1.00 73.25 141 ILE A C 1
ATOM 1100 O O . ILE A 1 141 ? -0.166 5.249 -23.310 1.00 73.25 141 ILE A O 1
ATOM 1104 N N . THR A 1 142 ? -0.466 7.458 -23.078 1.00 73.62 142 THR A N 1
ATOM 1105 C CA . THR A 1 142 ? 0.747 7.842 -23.825 1.00 73.62 142 THR A CA 1
ATOM 1106 C C . THR A 1 142 ? 1.717 8.609 -22.933 1.00 73.62 142 THR A C 1
ATOM 1108 O O . THR A 1 142 ? 1.377 9.689 -22.449 1.00 73.62 142 THR A O 1
ATOM 1111 N N . PHE A 1 143 ? 2.935 8.096 -22.771 1.00 80.00 143 PHE A N 1
ATOM 1112 C CA . PHE A 1 143 ? 4.028 8.790 -22.089 1.00 80.00 143 PHE A CA 1
ATOM 1113 C C . PHE A 1 143 ? 4.855 9.561 -23.124 1.00 80.00 143 PHE A C 1
ATOM 1115 O O . PHE A 1 143 ? 5.329 8.967 -24.090 1.00 80.00 143 PHE A O 1
ATOM 1122 N N . ASN A 1 144 ? 4.996 10.878 -22.951 1.00 82.19 144 ASN A N 1
ATOM 1123 C CA . ASN A 1 144 ? 5.769 11.735 -23.853 1.00 82.19 144 ASN A CA 1
ATOM 1124 C C . ASN A 1 144 ? 6.722 12.620 -23.047 1.00 82.19 144 ASN A C 1
ATOM 1126 O O . ASN A 1 144 ? 6.271 13.409 -22.215 1.00 82.19 144 ASN A O 1
ATOM 1130 N N . ASP A 1 145 ? 8.017 12.539 -23.344 1.00 86.06 145 ASP A N 1
ATOM 1131 C CA . ASP A 1 145 ? 9.013 13.448 -22.780 1.00 86.06 145 ASP A CA 1
ATOM 1132 C C . ASP A 1 145 ? 8.950 14.800 -23.500 1.00 86.06 145 ASP A C 1
ATOM 1134 O O . ASP A 1 145 ? 9.243 14.920 -24.693 1.00 86.06 145 ASP A O 1
ATOM 1138 N N . LEU A 1 146 ? 8.544 15.841 -22.772 1.00 89.44 146 LEU A N 1
ATOM 1139 C CA . LEU A 1 146 ? 8.365 17.180 -23.328 1.00 89.44 146 LEU A CA 1
ATOM 1140 C C . LEU A 1 146 ? 9.641 18.012 -23.180 1.00 89.44 146 LEU A C 1
ATOM 1142 O O . LEU A 1 146 ? 9.917 18.575 -22.121 1.00 89.44 146 LEU A O 1
ATOM 1146 N N . GLN A 1 147 ? 10.400 18.149 -24.269 1.00 89.81 147 GLN A N 1
ATOM 1147 C CA . GLN A 1 147 ? 11.525 19.083 -24.322 1.00 89.81 147 GLN A CA 1
ATOM 1148 C C . GLN A 1 147 ? 11.055 20.475 -24.759 1.00 89.81 147 GLN A C 1
ATOM 1150 O O . GLN A 1 147 ? 10.554 20.658 -25.869 1.00 89.81 147 GLN A O 1
ATOM 1155 N N . LEU A 1 148 ? 11.258 21.464 -23.889 1.00 91.25 148 LEU A N 1
ATOM 1156 C CA . LEU A 1 148 ? 10.878 22.857 -24.113 1.00 91.25 148 LEU A CA 1
ATOM 1157 C C . LEU A 1 148 ? 12.024 23.654 -24.753 1.00 91.25 148 LEU A C 1
ATOM 1159 O O . LEU A 1 148 ? 13.139 23.681 -24.231 1.00 91.25 148 LEU A O 1
ATOM 1163 N N . LYS A 1 149 ? 11.742 24.337 -25.866 1.00 88.94 149 LYS A N 1
ATOM 1164 C CA . LYS A 1 149 ? 12.666 25.244 -26.558 1.00 88.94 149 LYS A CA 1
ATOM 1165 C C . LYS A 1 149 ? 12.228 26.700 -26.375 1.00 88.94 149 LYS A C 1
ATOM 1167 O O . LYS A 1 149 ? 11.051 26.997 -26.583 1.00 88.94 149 LYS A O 1
ATOM 1172 N N . PRO A 1 150 ? 13.139 27.612 -25.997 1.00 90.00 150 PRO A N 1
ATOM 1173 C CA . PRO A 1 150 ? 12.801 29.017 -25.817 1.00 90.00 150 PRO A CA 1
ATOM 1174 C C . PRO A 1 150 ? 12.604 29.733 -27.161 1.00 90.00 150 PRO A C 1
ATOM 1176 O O . PRO A 1 150 ? 13.392 29.542 -28.087 1.00 90.00 150 PRO A O 1
ATOM 1179 N N . TYR A 1 151 ? 11.615 30.623 -27.239 1.00 85.19 151 TYR A N 1
ATOM 1180 C CA . TYR A 1 151 ? 11.439 31.585 -28.330 1.00 85.19 151 TYR A CA 1
ATOM 1181 C C . TYR A 1 151 ? 10.980 32.946 -27.786 1.00 85.19 151 TYR A C 1
ATOM 1183 O O . TYR A 1 151 ? 10.455 33.049 -26.676 1.00 85.19 151 TYR A O 1
ATOM 1191 N N . ARG A 1 152 ? 11.218 34.018 -28.547 1.00 82.88 152 ARG A N 1
ATOM 1192 C CA . ARG A 1 152 ? 10.827 35.387 -28.177 1.00 82.88 152 ARG A CA 1
ATOM 1193 C C . ARG A 1 152 ? 9.802 35.920 -29.169 1.00 82.88 152 ARG A C 1
ATOM 1195 O O . ARG A 1 152 ? 9.927 35.658 -30.360 1.00 82.88 152 ARG A O 1
ATOM 1202 N N . THR A 1 153 ? 8.807 36.656 -28.681 1.00 79.88 153 THR A N 1
ATOM 1203 C CA . THR A 1 153 ? 7.854 37.365 -29.549 1.00 79.88 153 THR A CA 1
ATOM 1204 C C . THR A 1 153 ? 8.502 38.596 -30.175 1.00 79.88 153 THR A C 1
ATOM 1206 O O . THR A 1 153 ? 9.356 39.225 -29.556 1.00 79.88 153 THR A O 1
ATOM 1209 N N . GLU A 1 154 ? 8.077 38.974 -31.380 1.00 73.25 154 GLU A N 1
ATOM 1210 C CA . GLU A 1 154 ? 8.548 40.177 -32.093 1.00 73.25 154 GLU A CA 1
ATOM 1211 C C . GLU A 1 154 ? 7.856 41.477 -31.624 1.00 73.25 154 GLU A C 1
ATOM 1213 O O . GLU A 1 154 ? 7.935 42.512 -32.279 1.00 73.25 154 GLU A O 1
ATOM 1218 N N . GLU A 1 155 ? 7.160 41.443 -30.485 1.00 75.56 155 GLU A N 1
ATOM 1219 C CA . GLU A 1 155 ? 6.504 42.616 -29.901 1.00 75.56 155 GLU A CA 1
ATOM 1220 C C . GLU A 1 155 ? 7.530 43.631 -29.365 1.00 75.56 155 GLU A C 1
ATOM 1222 O O . GLU A 1 155 ? 8.650 43.269 -29.005 1.00 75.56 155 GLU A O 1
ATOM 1227 N N . PHE A 1 156 ? 7.117 44.900 -29.231 1.00 64.06 156 PHE A N 1
ATOM 1228 C CA . PHE A 1 156 ? 7.937 46.003 -28.694 1.00 64.06 156 PHE A CA 1
ATOM 1229 C C . PHE A 1 156 ? 8.576 45.681 -27.326 1.00 64.06 156 PHE A C 1
ATOM 1231 O O . PHE A 1 156 ? 9.632 46.207 -26.984 1.00 64.06 156 PHE A O 1
ATOM 1238 N N . VAL A 1 157 ? 7.954 44.778 -26.558 1.00 70.81 157 VAL A N 1
ATOM 1239 C CA . VAL A 1 157 ? 8.539 44.144 -25.373 1.00 70.81 157 VAL A CA 1
ATOM 1240 C C . VAL A 1 157 ? 8.658 42.645 -25.643 1.00 70.81 157 VAL A C 1
ATOM 1242 O O . VAL A 1 157 ? 7.666 41.920 -25.578 1.00 70.81 157 VAL A O 1
ATOM 1245 N N . HIS A 1 158 ? 9.871 42.168 -25.928 1.00 69.31 158 HIS A N 1
ATOM 1246 C CA . HIS A 1 158 ? 10.125 40.750 -26.189 1.00 69.31 158 HIS A CA 1
ATOM 1247 C C . HIS A 1 158 ? 9.763 39.886 -24.972 1.00 69.31 158 HIS A C 1
ATOM 1249 O O . HIS A 1 158 ? 10.482 39.865 -23.970 1.00 69.31 158 HIS A O 1
ATOM 1255 N N . LYS A 1 159 ? 8.670 39.123 -25.067 1.00 76.31 159 LYS A N 1
ATOM 1256 C CA . LYS A 1 159 ? 8.279 38.144 -24.045 1.00 76.31 159 LYS A CA 1
ATOM 1257 C C . LYS A 1 159 ? 8.932 36.798 -24.356 1.00 76.31 159 LYS A C 1
ATOM 1259 O O . LYS A 1 159 ? 8.907 36.337 -25.498 1.00 76.31 159 LYS A O 1
ATOM 1264 N N . LEU A 1 160 ? 9.539 36.182 -23.340 1.00 81.62 160 LEU A N 1
ATOM 1265 C CA . LEU A 1 160 ? 10.155 34.860 -23.441 1.00 81.62 160 LEU A CA 1
ATOM 1266 C C . LEU A 1 160 ? 9.094 33.776 -23.230 1.00 81.62 160 LEU A C 1
ATOM 1268 O O . LEU A 1 160 ? 8.490 33.691 -22.160 1.00 81.62 160 LEU A O 1
ATOM 1272 N N . TYR A 1 161 ? 8.917 32.935 -24.239 1.00 87.25 161 TYR A N 1
ATOM 1273 C CA . TYR A 1 161 ? 8.048 31.768 -24.205 1.00 87.25 161 TYR A CA 1
ATOM 1274 C C . TYR A 1 161 ? 8.858 30.503 -24.444 1.00 87.25 161 TYR A C 1
ATOM 1276 O O . TYR A 1 161 ? 9.995 30.543 -24.913 1.00 87.25 161 TYR A O 1
ATOM 1284 N N . TYR A 1 162 ? 8.246 29.373 -24.130 1.00 90.38 162 TYR A N 1
ATOM 1285 C CA . TYR A 1 162 ? 8.796 28.056 -24.374 1.00 90.38 162 TYR A CA 1
ATOM 1286 C C . TYR A 1 162 ? 7.773 27.236 -25.143 1.00 90.38 162 TYR A C 1
ATOM 1288 O O . TYR A 1 162 ? 6.577 27.304 -24.860 1.00 90.38 162 TYR A O 1
ATOM 1296 N N . GLU A 1 163 ? 8.229 26.462 -26.118 1.00 93.19 163 GLU A N 1
ATOM 1297 C CA . GLU A 1 163 ? 7.373 25.532 -26.846 1.00 93.19 163 GLU A CA 1
ATOM 1298 C C . GLU A 1 163 ? 8.030 24.169 -27.020 1.00 93.19 163 GLU A C 1
ATOM 1300 O O . GLU A 1 163 ? 9.254 24.051 -27.099 1.00 93.19 163 GLU A O 1
ATOM 1305 N N . THR A 1 164 ? 7.213 23.123 -27.070 1.00 93.31 164 THR A N 1
ATOM 1306 C CA . THR A 1 164 ? 7.674 21.782 -27.431 1.00 93.31 164 THR A CA 1
ATOM 1307 C C . THR A 1 164 ? 7.747 21.626 -28.946 1.00 93.31 164 THR A C 1
ATOM 1309 O O . THR A 1 164 ? 7.045 22.306 -29.697 1.00 93.31 164 THR A O 1
ATOM 1312 N N . ALA A 1 165 ? 8.528 20.652 -29.420 1.00 90.56 165 ALA A N 1
ATOM 1313 C CA . ALA A 1 165 ? 8.292 20.112 -30.757 1.00 90.56 165 ALA A CA 1
ATOM 1314 C C . ALA A 1 165 ? 6.870 19.519 -30.848 1.00 90.56 165 ALA A C 1
ATOM 1316 O O . ALA A 1 165 ? 6.251 19.199 -29.826 1.00 90.56 165 ALA A O 1
ATOM 1317 N N . ARG A 1 166 ? 6.354 19.365 -32.074 1.00 92.00 166 ARG A N 1
ATOM 1318 C CA . ARG A 1 166 ? 5.100 18.635 -32.301 1.00 92.00 166 ARG A CA 1
ATOM 1319 C C . ARG A 1 166 ? 5.275 17.187 -31.859 1.00 92.00 166 ARG A C 1
ATOM 1321 O O . ARG A 1 166 ? 6.237 16.543 -32.271 1.00 92.00 166 ARG A O 1
ATOM 1328 N N . PHE A 1 167 ? 4.346 16.688 -31.055 1.00 90.06 167 PHE A N 1
ATOM 1329 C CA . PHE A 1 167 ? 4.299 15.283 -30.658 1.00 90.06 167 PHE A CA 1
ATOM 1330 C C . PHE A 1 167 ? 2.899 14.711 -30.877 1.00 90.06 167 PHE A C 1
ATOM 1332 O O . PHE A 1 167 ? 1.911 15.444 -30.944 1.00 90.06 167 PHE A O 1
ATOM 1339 N N . SER A 1 168 ? 2.821 13.388 -31.015 1.00 87.50 168 SER A N 1
ATOM 1340 C CA . SER A 1 168 ? 1.570 12.685 -31.303 1.00 87.50 168 SER A CA 1
ATOM 1341 C C . SER A 1 168 ? 1.037 12.043 -30.029 1.00 87.50 168 SER A C 1
ATOM 1343 O O . SER A 1 168 ? 1.727 11.228 -29.424 1.00 87.50 168 SER A O 1
ATOM 1345 N N . ALA A 1 169 ? -0.194 12.359 -29.643 1.00 84.88 169 ALA A N 1
ATOM 1346 C CA . ALA A 1 169 ? -0.869 11.708 -28.524 1.00 84.88 169 ALA A CA 1
ATOM 1347 C C . ALA A 1 169 ? -2.374 11.642 -28.796 1.00 84.88 169 ALA A C 1
ATOM 1349 O O . ALA A 1 169 ? -2.951 12.587 -29.335 1.00 84.88 169 ALA A O 1
ATOM 1350 N N . PHE A 1 170 ? -3.009 10.519 -28.447 1.00 82.56 170 PHE A N 1
ATOM 1351 C CA . PHE A 1 170 ? -4.452 10.298 -28.634 1.00 82.56 170 PHE A CA 1
ATOM 1352 C C . PHE A 1 170 ? -4.953 10.525 -30.075 1.00 82.56 170 PHE A C 1
ATOM 1354 O O . PHE A 1 170 ? -6.052 11.025 -30.276 1.00 82.56 170 PHE A O 1
ATOM 1361 N N . ASN A 1 171 ? -4.151 10.164 -31.086 1.00 81.12 171 ASN A N 1
ATOM 1362 C CA . ASN A 1 171 ? -4.413 10.425 -32.513 1.00 81.12 171 ASN A CA 1
ATOM 1363 C C . ASN A 1 171 ? -4.468 11.917 -32.911 1.00 81.12 171 ASN A C 1
ATOM 1365 O O . ASN A 1 171 ? -4.907 12.241 -34.012 1.00 81.12 171 ASN A O 1
ATOM 1369 N N . PHE A 1 172 ? -3.970 12.818 -32.061 1.00 86.50 172 PHE A N 1
ATOM 1370 C CA . PHE A 1 172 ? -3.826 14.243 -32.353 1.00 86.50 172 PHE A CA 1
ATOM 1371 C C . PHE A 1 172 ? -2.353 14.669 -32.356 1.00 86.50 172 PHE A C 1
ATOM 1373 O O . PHE A 1 172 ? -1.496 14.026 -31.746 1.00 86.50 172 PHE A O 1
ATOM 1380 N N . GLN A 1 173 ? -2.068 15.772 -33.052 1.00 92.00 173 GLN A N 1
ATOM 1381 C CA . GLN A 1 173 ? -0.784 16.471 -32.987 1.00 92.00 173 GLN A CA 1
ATOM 1382 C C . GLN A 1 173 ? -0.870 17.588 -31.952 1.00 92.00 173 GLN A C 1
ATOM 1384 O O . GLN A 1 173 ? -1.716 18.475 -32.064 1.00 92.00 173 GLN A O 1
ATOM 1389 N N . TRP A 1 174 ? 0.033 17.567 -30.982 1.00 92.81 174 TRP A N 1
ATOM 1390 C CA . TRP A 1 174 ? 0.070 18.515 -29.877 1.00 92.81 174 TRP A CA 1
ATOM 1391 C C . TRP A 1 174 ? 1.309 19.398 -29.952 1.00 92.81 174 TRP A C 1
ATOM 1393 O O . TRP A 1 174 ? 2.385 18.966 -30.368 1.00 92.81 174 TRP A O 1
ATOM 1403 N N . VAL A 1 175 ? 1.151 20.644 -29.511 1.00 93.06 175 VAL A N 1
ATOM 1404 C CA . VAL A 1 175 ? 2.246 21.562 -29.188 1.00 93.06 175 VAL A CA 1
ATOM 1405 C C . VAL A 1 175 ? 1.903 22.195 -27.855 1.00 93.06 175 VAL A C 1
ATOM 1407 O O . VAL A 1 175 ? 0.843 22.804 -27.718 1.00 93.06 175 VAL A O 1
ATOM 1410 N N . VAL A 1 176 ? 2.793 22.064 -26.878 1.00 92.81 176 VAL A N 1
ATOM 1411 C CA . VAL A 1 176 ? 2.620 22.705 -25.575 1.00 92.81 176 VAL A CA 1
ATOM 1412 C C . VAL A 1 176 ? 3.416 24.002 -25.577 1.00 92.81 176 VAL A C 1
ATOM 1414 O O . VAL A 1 176 ? 4.618 23.993 -25.840 1.00 92.81 176 VAL A O 1
ATOM 1417 N N . LYS A 1 177 ? 2.735 25.117 -25.299 1.00 91.00 177 LYS A N 1
ATOM 1418 C CA . LYS A 1 177 ? 3.334 26.449 -25.166 1.00 91.00 177 LYS A CA 1
ATOM 1419 C C . LYS A 1 177 ? 3.215 26.912 -23.723 1.00 91.00 177 LYS A C 1
ATOM 1421 O O . LYS A 1 177 ? 2.122 26.896 -23.164 1.00 91.00 177 LYS A O 1
ATOM 1426 N N . THR A 1 178 ? 4.320 27.341 -23.131 1.00 89.00 178 THR A N 1
ATOM 1427 C CA . THR A 1 178 ? 4.367 27.799 -21.741 1.00 89.00 178 THR A CA 1
ATOM 1428 C C . THR A 1 178 ? 5.111 29.126 -21.628 1.00 89.00 178 THR A C 1
ATOM 1430 O O . THR A 1 178 ? 5.910 29.507 -22.486 1.00 89.00 178 THR A O 1
ATOM 1433 N N . ARG A 1 179 ? 4.827 29.861 -20.554 1.00 84.81 179 ARG A N 1
ATOM 1434 C CA . ARG A 1 179 ? 5.583 31.040 -20.123 1.00 84.81 179 ARG A CA 1
ATOM 1435 C C . ARG A 1 179 ? 5.957 30.863 -18.663 1.00 84.81 179 ARG A C 1
ATOM 1437 O O . ARG A 1 179 ? 5.190 30.269 -17.908 1.00 84.81 179 ARG A O 1
ATOM 1444 N N . ILE A 1 180 ? 7.106 31.389 -18.261 1.00 79.56 180 ILE A N 1
ATOM 1445 C CA . ILE A 1 180 ? 7.489 31.391 -16.849 1.00 79.56 180 ILE A CA 1
ATOM 1446 C C . ILE A 1 180 ? 6.771 32.559 -16.174 1.00 79.56 180 ILE A C 1
ATOM 1448 O O . ILE A 1 180 ? 6.916 33.707 -16.596 1.00 79.56 180 ILE A O 1
ATOM 1452 N N . ASN A 1 181 ? 5.979 32.258 -15.146 1.00 73.56 181 ASN A N 1
ATOM 1453 C CA . ASN A 1 181 ? 5.378 33.277 -14.301 1.00 73.56 181 ASN A CA 1
ATOM 1454 C C . ASN A 1 181 ? 6.404 33.730 -13.252 1.00 73.56 181 ASN A C 1
ATOM 1456 O O . ASN A 1 181 ? 6.802 32.941 -12.399 1.00 73.56 181 ASN A O 1
ATOM 1460 N N . ASN A 1 182 ? 6.821 34.997 -13.302 1.00 66.44 182 ASN A N 1
ATOM 1461 C CA . ASN A 1 182 ? 7.752 35.577 -12.326 1.00 66.44 182 ASN A CA 1
ATOM 1462 C C . ASN A 1 182 ? 7.033 36.217 -11.117 1.00 66.44 182 ASN A C 1
ATOM 1464 O O . ASN A 1 182 ? 7.673 36.863 -10.287 1.00 66.44 182 ASN A O 1
ATOM 1468 N N . MET A 1 183 ? 5.709 36.059 -10.996 1.00 62.56 183 MET A N 1
ATOM 1469 C CA . MET A 1 183 ? 4.914 36.597 -9.887 1.00 62.56 183 MET A CA 1
ATOM 1470 C C . MET A 1 183 ? 5.005 35.687 -8.656 1.00 62.56 183 MET A C 1
ATOM 1472 O O . MET A 1 183 ? 4.162 34.831 -8.415 1.00 62.56 183 MET A O 1
ATOM 1476 N N . GLN A 1 184 ? 6.032 35.906 -7.838 1.00 59.00 184 GLN A N 1
ATOM 1477 C CA . GLN A 1 184 ? 6.323 35.085 -6.654 1.00 59.00 184 GLN A CA 1
ATOM 1478 C C . GLN A 1 184 ? 5.243 35.157 -5.554 1.00 59.00 184 GLN A C 1
ATOM 1480 O O . GLN A 1 184 ? 5.171 34.274 -4.705 1.00 59.00 184 GLN A O 1
ATOM 1485 N N . ARG A 1 185 ? 4.412 36.211 -5.558 1.00 60.00 185 ARG A N 1
ATOM 1486 C CA . ARG A 1 185 ? 3.328 36.417 -4.581 1.00 60.00 185 ARG A CA 1
ATOM 1487 C C . ARG A 1 185 ? 2.019 35.714 -4.945 1.00 60.00 185 ARG A C 1
ATOM 1489 O O . ARG A 1 185 ? 1.233 35.476 -4.038 1.00 60.00 185 ARG A O 1
ATOM 1496 N N . ASP A 1 186 ? 1.787 35.403 -6.222 1.00 56.62 186 ASP A N 1
ATOM 1497 C CA . ASP A 1 186 ? 0.566 34.718 -6.664 1.00 56.62 186 ASP A CA 1
ATOM 1498 C C . ASP A 1 186 ? 0.826 33.891 -7.944 1.00 56.62 186 ASP A C 1
ATOM 1500 O O . ASP A 1 186 ? 0.724 34.406 -9.063 1.00 56.62 186 ASP A O 1
ATOM 1504 N N . PRO A 1 187 ? 1.216 32.610 -7.800 1.00 59.44 187 PRO A N 1
ATOM 1505 C CA . PRO A 1 187 ? 1.634 31.764 -8.920 1.00 59.44 187 PRO A CA 1
ATOM 1506 C C . PRO A 1 187 ? 0.525 31.468 -9.941 1.00 59.44 187 PRO A C 1
ATOM 1508 O O . PRO A 1 187 ? 0.835 31.118 -11.082 1.00 59.44 187 PRO A O 1
ATOM 1511 N N . ALA A 1 188 ? -0.747 31.589 -9.541 1.00 59.34 188 ALA A N 1
ATOM 1512 C CA . ALA A 1 188 ? -1.911 31.219 -10.349 1.00 59.34 188 ALA A CA 1
ATOM 1513 C C . ALA A 1 188 ? -2.385 32.340 -11.289 1.00 59.34 188 ALA A C 1
ATOM 1515 O O . ALA A 1 188 ? -3.061 32.071 -12.283 1.00 59.34 188 ALA A O 1
ATOM 1516 N N . LEU A 1 189 ? -2.019 33.595 -11.011 1.00 54.41 189 LEU A N 1
ATOM 1517 C CA . LEU A 1 189 ? -2.366 34.731 -11.859 1.00 54.41 189 LEU A CA 1
ATOM 1518 C C . LEU A 1 189 ? -1.336 34.887 -12.974 1.00 54.41 189 LEU A C 1
ATOM 1520 O O . LEU A 1 189 ? -0.172 35.211 -12.742 1.00 54.41 189 LEU A O 1
ATOM 1524 N N . SER A 1 190 ? -1.784 34.679 -14.208 1.00 53.44 190 SER A N 1
ATOM 1525 C CA . SER A 1 190 ? -0.984 34.925 -15.400 1.00 53.44 190 SER A CA 1
ATOM 1526 C C . SER A 1 190 ? -1.587 36.126 -16.140 1.00 53.44 190 SER A C 1
ATOM 1528 O O . SER A 1 190 ? -2.685 36.005 -16.677 1.00 53.44 190 SER A O 1
ATOM 1530 N N . VAL A 1 191 ? -0.907 37.282 -16.129 1.00 47.59 191 VAL A N 1
ATOM 1531 C CA . VAL A 1 191 ? -1.269 38.463 -16.947 1.00 47.59 191 VAL A CA 1
ATOM 1532 C C . VAL A 1 191 ? -0.632 38.323 -18.315 1.00 47.59 191 VAL A C 1
ATOM 1534 O O . VAL A 1 191 ? 0.606 38.433 -18.425 1.00 47.59 191 VAL A O 1
#

pLDDT: mean 84.77, std 9.97, range [47.59, 96.88]

Foldseek 3Di:
DDPVVLVVQCVVCVVVVHFRADPVPRHGDDPPDDDDDVVVVVVQQQDWDAAPFPRDTDRNVCNVVCQPPPPQRRWDFAPCVQQQGPDITGNVCNVVCNVVPCRVVDDPVVSVVRNVVVVVVVVVVVVVVVVVVVVVPPPFDDDDDFDWDWDWDPDPDTFIKIKGDWDDGPNDTDMDIGHDDPPPPDRPDDD

Sequence (191 aa):
MCAGCFAHLLADARLRDEMATCPNCRVDIAKNTATRNLAVEKAVSELPSECQFCAKEFPRNTLQHHEQQLCAERPVKCGYSKIGCPWRGPSHEASEHEKVCPHPSTTGKDVMSALDAMDQKFQEEKLLYDTIFDLMSFEKITFNDLQLKPYRTEEFVHKLYYETARFSAFNFQWVVKTRINNMQRDPALSV

Radius of gyration: 30.87 Å; chains: 1; bounding box: 59×82×63 Å

Secondary structure (DSSP, 8-state):
--HHHHHHHHHHHHHTTS--B-TTT--B--TTS----HHHHHHHHHSEEE-TTT--EEEHHHHHHIIIII-TTSEEE-GGGGGT---EEETTTHHHHHHH-SGGGS-HHHHHHHHHHHHHHHHHHHHHHHHHHHHHH-S--------EEEEE--SSS--EEEEEPPEEETTEEE--EEE----TT-TT---